Protein AF-H2YDF0-F1 (afdb_monomer_lite)

Foldseek 3Di:
DLVVLVVVLVVVVVVDDPDDDPVCVVSVLSVVVSVVVVLLVLLVVCLPPVNPPPPVSLVSNLVSLVVLLVDADDLPDDLVSLVVSLVVLLVSLVSQLVSLVVVCVVDVDPSNVRSVSSLASNLSSLLVSLQSCVVVVNLVVSLVSLVCNVVRPPRDPVSVVSSLVSLLVSQVVCCVVPHDPSVVVSVVSVVD

Sequence (192 aa):
MVDLASSQAIKEWKRIPRIVSHIHTPLLQAAQQIIELQEAAQVHQSLQPTNIGRSNSLHDMKAIVKTWRNRLPMTSDDLSHWSDIFTWRHHHYQAIVHAYDTASASQQDPNSTHAMLGVHASASAIIHYGKVARKHGQINSALDSLSRIHSIPSVPIVDCFQKIRQQVKCYLQMAAVMGKNECMQGLEVIES

pLDDT: mean 89.19, std 11.46, range [49.69, 97.88]

Organism: Ciona savignyi (NCBI:txid51511)

InterPro domains:
  IPR003151 PIK-related kinase, FAT [PF02259] (2-190)
  IPR050517 DNA Damage Response and Repair Kinase [PTHR11139] (11-176)

Radius of gyration: 19.65 Å; chains: 1; bounding box: 52×41×53 Å

Secondary structure (DSSP, 8-state):
-HHHHHHHHHHHHTTS-SS--GGGHHHHHHHHHHHHHHHHHHHHHHTSTTTTT-HHHHHHHHHHHHHHHH-PPPTTS-HHHHHHHHHHHHHHHHHHHHHHHHHHHHS-STTHHHHHHHHHHHHHHHHHHHHHHHHTT-HHHHHHHHHGGGGSTT--HHHHHHHHHHHHHHHHHHHHHH-GGGHHHHHHHHH-

Structure (mmCIF, N/CA/C/O backbone):
data_AF-H2YDF0-F1
#
_entry.id   AF-H2YDF0-F1
#
loop_
_atom_site.group_PDB
_atom_site.id
_atom_site.type_symbol
_atom_site.label_atom_id
_atom_site.label_alt_id
_atom_site.label_comp_id
_atom_site.label_asym_id
_atom_site.label_entity_id
_atom_site.label_seq_id
_atom_site.pdbx_PDB_ins_code
_atom_site.Cartn_x
_atom_site.Cartn_y
_atom_site.Cartn_z
_atom_site.occupancy
_atom_site.B_iso_or_equiv
_atom_site.auth_seq_id
_atom_site.auth_comp_id
_atom_site.auth_asym_id
_atom_site.auth_atom_id
_atom_site.pdbx_PDB_model_num
ATOM 1 N N . MET A 1 1 ? -6.069 -18.552 -11.164 1.00 80.00 1 MET A N 1
ATOM 2 C CA . MET A 1 1 ? -6.188 -18.355 -9.698 1.00 80.00 1 MET A CA 1
ATOM 3 C C . MET A 1 1 ? -7.087 -17.181 -9.345 1.00 80.00 1 MET A C 1
ATOM 5 O O . MET A 1 1 ? -7.956 -17.366 -8.505 1.00 80.00 1 MET A O 1
ATOM 9 N N . VAL A 1 2 ? -6.946 -16.016 -9.991 1.00 91.06 2 VAL A N 1
ATOM 10 C CA . VAL A 1 2 ? -7.797 -14.860 -9.668 1.00 91.06 2 VAL A CA 1
ATOM 11 C C . VAL A 1 2 ? -9.284 -15.123 -9.924 1.00 91.06 2 VAL A C 1
ATOM 13 O O . VAL A 1 2 ? -10.088 -14.895 -9.031 1.00 91.06 2 VAL A O 1
ATOM 16 N N . ASP A 1 3 ? -9.652 -15.695 -11.072 1.00 90.38 3 ASP A N 1
ATOM 17 C CA . ASP A 1 3 ? -11.068 -15.952 -11.394 1.00 90.38 3 ASP A CA 1
ATOM 18 C C . ASP A 1 3 ? -11.741 -16.910 -10.401 1.00 90.38 3 ASP A C 1
ATOM 20 O O . ASP A 1 3 ? -12.918 -16.757 -10.064 1.00 90.38 3 ASP A O 1
ATOM 24 N N . LEU A 1 4 ? -10.970 -17.871 -9.882 1.00 93.31 4 LEU A N 1
ATOM 25 C CA . LEU A 1 4 ? -11.419 -18.790 -8.841 1.00 93.31 4 LEU A CA 1
ATOM 26 C C . LEU A 1 4 ? -11.662 -18.046 -7.521 1.00 93.31 4 LEU A C 1
ATOM 28 O O . LEU A 1 4 ? -12.722 -18.209 -6.920 1.00 93.31 4 LEU A O 1
ATOM 32 N N . ALA A 1 5 ? -10.713 -17.205 -7.098 1.00 92.56 5 ALA A N 1
ATOM 33 C CA . ALA A 1 5 ? -10.839 -16.400 -5.885 1.00 92.56 5 ALA A CA 1
ATOM 34 C C . ALA A 1 5 ? -12.022 -15.420 -5.975 1.00 92.56 5 ALA A C 1
ATOM 36 O O . ALA A 1 5 ? -12.823 -15.340 -5.045 1.00 92.56 5 ALA A O 1
ATOM 37 N N . SER A 1 6 ? -12.198 -14.756 -7.122 1.00 93.88 6 SER A N 1
ATOM 38 C CA . SER A 1 6 ? -13.333 -13.867 -7.400 1.00 93.88 6 SER A CA 1
ATOM 39 C C . SER A 1 6 ? -14.668 -14.605 -7.316 1.00 93.88 6 SER A C 1
ATOM 41 O O . SER A 1 6 ? -15.592 -14.157 -6.638 1.00 93.88 6 SER A O 1
ATOM 43 N N . SER A 1 7 ? -14.768 -15.772 -7.959 1.00 95.12 7 SER A N 1
ATOM 44 C CA . SER A 1 7 ? -15.987 -16.590 -7.940 1.00 95.12 7 SER A CA 1
ATOM 45 C C . SER A 1 7 ? -16.342 -17.043 -6.524 1.00 95.12 7 SER A C 1
ATOM 47 O O . SER A 1 7 ? -17.510 -17.014 -6.130 1.00 95.12 7 SER A O 1
ATOM 49 N N . GLN A 1 8 ? -15.332 -17.423 -5.740 1.00 95.06 8 GLN A N 1
ATOM 50 C CA . GLN A 1 8 ? -15.509 -17.851 -4.359 1.00 95.06 8 GLN A CA 1
ATOM 51 C C . GLN A 1 8 ? -15.919 -16.682 -3.450 1.00 95.06 8 GLN A C 1
ATOM 53 O O . GLN A 1 8 ? -16.868 -16.828 -2.683 1.00 95.06 8 GLN A O 1
ATOM 58 N N . ALA A 1 9 ? -15.303 -15.504 -3.590 1.00 94.56 9 ALA A N 1
ATOM 59 C CA . ALA A 1 9 ? -15.688 -14.302 -2.847 1.00 94.56 9 ALA A CA 1
ATOM 60 C C . ALA A 1 9 ? -17.152 -13.904 -3.115 1.00 94.56 9 ALA A C 1
ATOM 62 O O . ALA A 1 9 ? -17.909 -13.639 -2.181 1.00 94.56 9 ALA A O 1
ATOM 63 N N . ILE A 1 10 ? -17.591 -13.950 -4.380 1.00 95.50 10 ILE A N 1
ATOM 64 C CA . ILE A 1 10 ? -18.988 -13.682 -4.763 1.00 95.50 10 ILE A CA 1
ATOM 65 C C . ILE A 1 10 ? -19.937 -14.731 -4.169 1.00 95.50 10 ILE A C 1
ATOM 67 O O . ILE A 1 10 ? -21.050 -14.404 -3.748 1.00 95.50 10 ILE A O 1
ATOM 71 N N . LYS A 1 11 ? -19.526 -16.002 -4.140 1.00 96.75 11 LYS A N 1
ATOM 72 C CA . LYS A 1 11 ? -20.327 -17.086 -3.564 1.00 96.75 11 LYS A CA 1
ATOM 73 C C . LYS A 1 11 ? -20.521 -16.902 -2.060 1.00 96.75 11 LYS A C 1
ATOM 75 O O . LYS A 1 11 ? -21.651 -17.034 -1.598 1.00 96.75 11 LYS A O 1
ATOM 80 N N . GLU A 1 12 ? -19.466 -16.566 -1.318 1.00 96.06 12 GLU A N 1
ATOM 81 C CA . GLU A 1 12 ? -19.565 -16.290 0.121 1.00 96.06 12 GLU A CA 1
ATOM 82 C C . GLU A 1 12 ? -20.375 -15.023 0.410 1.00 96.06 12 GLU A C 1
ATOM 84 O O . GLU A 1 12 ? -21.215 -15.028 1.307 1.00 96.06 12 GLU A O 1
ATOM 89 N N . TRP A 1 13 ? -20.239 -13.980 -0.413 1.00 96.25 13 TRP A N 1
ATOM 90 C CA . TRP A 1 13 ? -21.065 -12.774 -0.297 1.00 96.25 13 TRP A CA 1
ATOM 91 C C . TRP A 1 13 ? -22.562 -13.080 -0.402 1.00 96.25 13 TRP A C 1
ATOM 93 O O . TRP A 1 13 ? -23.381 -12.526 0.323 1.00 96.25 13 TRP A O 1
ATOM 103 N N . LYS A 1 14 ? -22.945 -14.000 -1.292 1.00 96.00 14 LYS A N 1
ATOM 104 C CA . LYS A 1 14 ? -24.347 -14.416 -1.451 1.00 96.00 14 LYS A CA 1
ATOM 105 C C . LYS A 1 14 ? -24.868 -15.270 -0.288 1.00 96.00 14 LYS A C 1
ATOM 107 O O . LYS A 1 14 ? -26.080 -15.446 -0.191 1.00 96.00 14 LYS A O 1
ATOM 112 N N . ARG A 1 15 ? -23.988 -15.830 0.550 1.00 96.25 15 ARG A N 1
ATOM 113 C CA . ARG A 1 15 ? -24.355 -16.696 1.686 1.00 96.25 15 ARG A CA 1
ATOM 114 C C . ARG A 1 15 ? -24.673 -15.920 2.962 1.00 96.25 15 ARG A C 1
ATOM 116 O O . ARG A 1 15 ? -25.334 -16.468 3.839 1.00 96.25 15 ARG A O 1
ATOM 123 N N . ILE A 1 16 ? -24.222 -14.674 3.070 1.00 96.19 16 ILE A N 1
ATOM 124 C CA . ILE A 1 16 ? -24.468 -13.810 4.231 1.00 96.19 16 ILE A CA 1
ATOM 125 C C . ILE A 1 16 ? -25.737 -12.948 4.047 1.00 96.19 16 ILE A C 1
ATOM 127 O O . ILE A 1 16 ? -26.221 -12.789 2.922 1.00 96.19 16 ILE A O 1
ATOM 131 N N . PRO A 1 17 ? -26.339 -12.426 5.139 1.00 96.06 17 PRO A N 1
ATOM 132 C CA . PRO A 1 17 ? -27.525 -11.572 5.077 1.00 96.06 17 PRO A CA 1
ATOM 133 C C . PRO A 1 17 ? -27.372 -10.381 4.126 1.00 96.06 17 PRO A C 1
ATOM 135 O O . PRO A 1 17 ? -26.326 -9.751 4.076 1.00 96.06 17 PRO A O 1
ATOM 138 N N . ARG A 1 18 ? -28.463 -9.998 3.446 1.00 93.50 18 ARG A N 1
ATOM 139 C CA . ARG A 1 18 ? -28.470 -8.868 2.492 1.00 93.50 18 ARG A CA 1
ATOM 140 C C . ARG A 1 18 ? -28.135 -7.510 3.122 1.00 93.50 18 ARG A C 1
ATOM 142 O O . ARG A 1 18 ? -27.814 -6.570 2.401 1.00 93.50 18 ARG A O 1
ATOM 149 N N . ILE A 1 19 ? -28.280 -7.388 4.440 1.00 95.50 19 ILE A N 1
ATOM 150 C CA . ILE A 1 19 ? -27.989 -6.159 5.177 1.00 95.50 19 ILE A CA 1
ATOM 151 C C . ILE A 1 19 ? -26.481 -6.091 5.415 1.00 95.50 19 ILE A C 1
ATOM 153 O O . ILE A 1 19 ? -25.925 -6.922 6.134 1.00 95.50 19 ILE A O 1
ATOM 157 N N . VAL A 1 20 ? -25.834 -5.080 4.833 1.00 93.50 20 VAL A N 1
ATOM 158 C CA . VAL A 1 20 ? -24.388 -4.869 4.964 1.00 93.50 20 VAL A CA 1
ATOM 159 C C . VAL A 1 20 ? -24.028 -4.547 6.416 1.00 93.50 20 VAL A C 1
ATOM 161 O O . VAL A 1 20 ? -24.625 -3.676 7.046 1.00 93.50 20 VAL A O 1
ATOM 164 N N . SER A 1 21 ? -23.042 -5.266 6.947 1.00 93.94 21 SER A N 1
ATOM 165 C CA . SER A 1 21 ? -22.528 -5.125 8.315 1.00 93.94 21 SER A CA 1
ATOM 166 C C . SER A 1 21 ? -21.094 -5.663 8.407 1.00 93.94 21 SER A C 1
ATOM 168 O O . SER A 1 21 ? -20.542 -6.109 7.401 1.00 93.94 21 SER A O 1
ATOM 170 N N . HIS A 1 22 ? -20.499 -5.667 9.604 1.00 92.94 22 HIS A N 1
ATOM 171 C CA . HIS A 1 22 ? -19.112 -6.090 9.859 1.00 92.94 22 HIS A CA 1
ATOM 172 C C . HIS A 1 22 ? -18.746 -7.477 9.298 1.00 92.94 22 HIS A C 1
ATOM 174 O O . HIS A 1 22 ? -17.601 -7.701 8.918 1.00 92.94 22 HIS A O 1
ATOM 180 N N . ILE A 1 23 ? -19.712 -8.393 9.172 1.00 94.50 23 ILE A N 1
ATOM 181 C CA . ILE A 1 23 ? -19.490 -9.724 8.581 1.00 94.50 23 ILE A CA 1
ATOM 182 C C . ILE A 1 23 ? -19.064 -9.661 7.103 1.00 94.50 23 ILE A C 1
ATOM 184 O O . ILE A 1 23 ? -18.487 -10.612 6.587 1.00 94.50 23 ILE A O 1
ATOM 188 N N . HIS A 1 24 ? -19.354 -8.551 6.415 1.00 95.50 24 HIS A N 1
ATOM 189 C CA . HIS A 1 24 ? -18.985 -8.331 5.017 1.00 95.50 24 HIS A CA 1
ATOM 190 C C . HIS A 1 24 ? -17.552 -7.804 4.878 1.00 95.50 24 HIS A C 1
ATOM 192 O O . HIS A 1 24 ? -16.957 -7.949 3.811 1.00 95.50 24 HIS A O 1
ATOM 198 N N . THR A 1 25 ? -16.983 -7.207 5.931 1.00 94.31 25 THR A N 1
ATOM 199 C CA . THR A 1 25 ? -15.666 -6.556 5.888 1.00 94.31 25 THR A CA 1
ATOM 200 C C . THR A 1 25 ? -14.559 -7.494 5.393 1.00 94.31 25 THR A C 1
ATOM 202 O O . THR A 1 25 ? -13.875 -7.109 4.445 1.00 94.31 25 THR A O 1
ATOM 205 N N . PRO A 1 26 ? -14.412 -8.738 5.896 1.00 94.25 26 PRO A N 1
ATOM 206 C CA . PRO A 1 26 ? -13.368 -9.641 5.404 1.00 94.25 26 PRO A CA 1
ATOM 207 C C . PRO A 1 26 ? -13.511 -9.973 3.912 1.00 94.25 26 PRO A C 1
ATOM 209 O O . PRO A 1 26 ? -12.514 -10.116 3.209 1.00 94.25 26 PRO A O 1
ATOM 212 N N . LEU A 1 27 ? -14.744 -10.050 3.395 1.00 95.81 27 LEU A N 1
ATOM 213 C CA . LEU A 1 27 ? -14.989 -10.296 1.971 1.00 95.81 27 LEU A CA 1
ATOM 214 C C . LEU A 1 27 ? -14.650 -9.077 1.110 1.00 95.81 27 LEU A C 1
ATOM 216 O O . LEU A 1 27 ? -14.121 -9.241 0.013 1.00 95.81 27 LEU A O 1
ATOM 220 N N . LEU A 1 28 ? -14.916 -7.862 1.600 1.00 94.88 28 LEU A N 1
ATOM 221 C CA . LEU A 1 28 ? -14.511 -6.626 0.922 1.00 94.88 28 LEU A CA 1
ATOM 222 C C . LEU A 1 28 ? -12.985 -6.493 0.877 1.00 94.88 28 LEU A C 1
ATOM 224 O O . LEU A 1 28 ? -12.426 -6.167 -0.169 1.00 94.88 28 LEU A O 1
ATOM 228 N N . GLN A 1 29 ? -12.310 -6.811 1.982 1.00 95.06 29 GLN A N 1
ATOM 229 C CA . GLN A 1 29 ? -10.849 -6.833 2.057 1.00 95.06 29 GLN A CA 1
ATOM 230 C C . GLN A 1 29 ? -10.259 -7.886 1.106 1.00 95.06 29 GLN A C 1
ATOM 232 O O . GLN A 1 29 ? -9.332 -7.585 0.354 1.00 95.06 29 GLN A O 1
ATOM 237 N N . ALA A 1 30 ? -10.841 -9.089 1.058 1.00 94.81 30 ALA A N 1
ATOM 238 C CA . ALA A 1 30 ? -10.441 -10.129 0.111 1.00 94.81 30 ALA A CA 1
ATOM 239 C C . ALA A 1 30 ? -10.660 -9.695 -1.349 1.00 94.81 30 ALA A C 1
ATOM 241 O O . ALA A 1 30 ? -9.793 -9.907 -2.194 1.00 94.81 30 ALA A O 1
ATOM 242 N N . ALA A 1 31 ? -11.782 -9.036 -1.656 1.00 95.50 31 ALA A N 1
ATOM 243 C CA . ALA A 1 31 ? -12.035 -8.492 -2.988 1.00 95.50 31 ALA A CA 1
ATOM 244 C C . ALA A 1 31 ? -10.976 -7.451 -3.388 1.00 95.50 31 ALA A C 1
ATOM 246 O O . ALA A 1 31 ? -10.485 -7.480 -4.516 1.00 95.50 31 ALA A O 1
ATOM 247 N N . GLN A 1 32 ? -10.560 -6.582 -2.461 1.00 95.06 32 GLN A N 1
ATOM 248 C CA . GLN A 1 32 ? -9.459 -5.653 -2.709 1.00 95.06 32 GLN A CA 1
ATOM 249 C C . GLN A 1 32 ? -8.138 -6.387 -2.986 1.00 95.06 32 GLN A C 1
ATOM 251 O O . GLN A 1 32 ? -7.442 -6.030 -3.935 1.00 95.06 32 GLN A O 1
ATOM 256 N N . GLN A 1 33 ? -7.805 -7.427 -2.216 1.00 95.19 33 GLN A N 1
ATOM 257 C CA . GLN A 1 33 ? -6.591 -8.227 -2.431 1.00 95.19 33 GLN A CA 1
ATOM 258 C C . GLN A 1 33 ? -6.583 -8.929 -3.796 1.00 95.19 33 GLN A C 1
ATOM 260 O O . GLN A 1 33 ? -5.552 -8.969 -4.460 1.00 95.19 33 GLN A O 1
ATOM 265 N N . ILE A 1 34 ? -7.730 -9.444 -4.243 1.00 96.31 34 ILE A N 1
ATOM 266 C CA . ILE A 1 34 ? -7.902 -10.074 -5.562 1.00 96.31 34 ILE A CA 1
ATOM 267 C C . ILE A 1 34 ? -7.585 -9.078 -6.687 1.00 96.31 34 ILE A C 1
ATOM 269 O O . ILE A 1 34 ? -6.853 -9.419 -7.619 1.00 96.31 34 ILE A O 1
ATOM 273 N N . ILE A 1 35 ? -8.096 -7.847 -6.590 1.00 96.38 35 ILE A N 1
ATOM 274 C CA . ILE A 1 35 ? -7.811 -6.783 -7.562 1.00 96.38 35 ILE A CA 1
ATOM 275 C C . ILE A 1 35 ? -6.336 -6.375 -7.507 1.00 96.38 35 ILE A C 1
ATOM 277 O O . ILE A 1 35 ? -5.685 -6.294 -8.548 1.00 96.38 35 ILE A O 1
ATOM 281 N N . GLU A 1 36 ? -5.777 -6.187 -6.310 1.00 96.50 36 GLU A N 1
ATOM 282 C CA . GLU A 1 36 ? -4.361 -5.832 -6.160 1.00 96.50 36 GLU A CA 1
ATOM 283 C C . GLU A 1 36 ? -3.425 -6.924 -6.676 1.00 96.50 36 GLU A C 1
ATOM 285 O O . GLU A 1 36 ? -2.361 -6.603 -7.194 1.00 96.50 36 GLU A O 1
ATOM 290 N N . LEU A 1 37 ? -3.824 -8.196 -6.620 1.00 96.69 37 LEU A N 1
ATOM 291 C CA . LEU A 1 37 ? -3.063 -9.297 -7.204 1.00 96.69 37 LEU A CA 1
ATOM 292 C C . LEU A 1 37 ? -3.026 -9.226 -8.740 1.00 96.69 37 LEU A C 1
ATOM 294 O O . LEU A 1 37 ? -1.983 -9.481 -9.342 1.00 96.69 37 LEU A O 1
ATOM 298 N N . GLN A 1 38 ? -4.140 -8.863 -9.386 1.00 96.69 38 GLN A N 1
ATOM 299 C CA . GLN A 1 38 ? -4.174 -8.653 -10.842 1.00 96.69 38 GLN A CA 1
ATOM 300 C C . GLN A 1 38 ? -3.321 -7.456 -11.253 1.00 96.69 38 GLN A C 1
ATOM 302 O O . GLN A 1 38 ? -2.520 -7.550 -12.181 1.00 96.69 38 GLN A O 1
ATOM 307 N N . GLU A 1 39 ? -3.477 -6.341 -10.544 1.00 97.75 39 GLU A N 1
ATOM 308 C CA . GLU A 1 39 ? -2.702 -5.123 -10.771 1.00 97.75 39 GLU A CA 1
ATOM 309 C C . GLU A 1 39 ? -1.199 -5.373 -10.538 1.00 97.75 39 GLU A C 1
ATOM 311 O O . GLU A 1 39 ? -0.366 -4.949 -11.335 1.00 97.75 39 GLU A O 1
ATOM 316 N N . ALA A 1 40 ? -0.835 -6.134 -9.502 1.00 97.38 40 ALA A N 1
ATOM 317 C CA . ALA A 1 40 ? 0.543 -6.543 -9.244 1.00 97.38 40 ALA A CA 1
ATOM 318 C C . ALA A 1 40 ? 1.124 -7.368 -10.399 1.00 97.38 40 ALA A C 1
ATOM 320 O O . ALA A 1 40 ? 2.241 -7.103 -10.844 1.00 97.38 40 ALA A O 1
ATOM 321 N N . ALA A 1 41 ? 0.367 -8.327 -10.939 1.00 96.56 41 ALA A N 1
ATOM 322 C CA . ALA A 1 41 ? 0.813 -9.101 -12.094 1.00 96.56 41 ALA A CA 1
ATOM 323 C C . ALA A 1 41 ? 1.107 -8.201 -13.311 1.00 96.56 41 ALA A C 1
ATOM 325 O O . ALA A 1 41 ? 2.122 -8.393 -13.981 1.00 96.56 41 ALA A O 1
ATOM 326 N N . GLN A 1 42 ? 0.275 -7.181 -13.555 1.00 96.44 42 GLN A N 1
ATOM 327 C CA . GLN A 1 42 ? 0.498 -6.198 -14.622 1.00 96.44 42 GLN A CA 1
ATOM 328 C C . GLN A 1 42 ? 1.749 -5.345 -14.371 1.00 96.44 42 GLN A C 1
ATOM 330 O O . GLN A 1 42 ? 2.554 -5.159 -15.283 1.00 96.44 42 GLN A O 1
ATOM 335 N N . VAL A 1 43 ? 1.973 -4.889 -13.132 1.00 97.00 43 VAL A N 1
ATOM 336 C CA . VAL A 1 43 ? 3.218 -4.197 -12.752 1.00 97.00 43 VAL A CA 1
ATOM 337 C C . VAL A 1 43 ? 4.428 -5.076 -13.069 1.00 97.00 43 VAL A C 1
ATOM 339 O O . VAL A 1 43 ? 5.335 -4.637 -13.769 1.00 97.00 43 VAL A O 1
ATOM 342 N N . HIS A 1 44 ? 4.429 -6.338 -12.637 1.00 96.44 44 HIS A N 1
ATOM 343 C CA . HIS A 1 44 ? 5.545 -7.253 -12.889 1.00 96.44 44 HIS A CA 1
ATOM 344 C C . HIS A 1 44 ? 5.737 -7.582 -14.375 1.00 96.44 44 HIS A C 1
ATOM 346 O O . HIS A 1 44 ? 6.869 -7.801 -14.803 1.00 96.44 44 HIS A O 1
ATOM 352 N N . GLN A 1 45 ? 4.673 -7.579 -15.180 1.00 96.12 45 GLN A N 1
ATOM 353 C CA . GLN A 1 45 ? 4.778 -7.706 -16.633 1.00 96.12 45 GLN A CA 1
ATOM 354 C C . GLN A 1 45 ? 5.484 -6.493 -17.263 1.00 96.12 45 GLN A C 1
ATOM 356 O O . GLN A 1 45 ? 6.294 -6.668 -18.178 1.00 96.12 45 GLN A O 1
ATOM 361 N N . SER A 1 46 ? 5.224 -5.283 -16.757 1.00 94.38 46 SER A N 1
ATOM 362 C CA . SER A 1 46 ? 5.915 -4.053 -17.170 1.00 94.38 46 SER A CA 1
ATOM 363 C C . SER A 1 46 ? 7.385 -4.012 -16.745 1.00 94.38 46 SER A C 1
ATOM 365 O O . SER A 1 46 ? 8.194 -3.394 -17.432 1.00 94.38 46 SER A O 1
ATOM 367 N N . LEU A 1 47 ? 7.740 -4.683 -15.645 1.00 94.25 47 LEU A N 1
ATOM 368 C CA . LEU A 1 47 ? 9.116 -4.768 -15.140 1.00 94.25 47 LEU A CA 1
ATOM 369 C C . LEU A 1 47 ? 9.967 -5.848 -15.828 1.00 94.25 47 LEU A C 1
ATOM 371 O O . LEU A 1 47 ? 11.160 -5.949 -15.547 1.00 94.25 47 LEU A O 1
ATOM 375 N N . GLN A 1 48 ? 9.388 -6.664 -16.716 1.00 94.06 48 GLN A N 1
ATOM 376 C CA . GLN A 1 48 ? 10.155 -7.663 -17.463 1.00 94.06 48 GLN A CA 1
ATOM 377 C C . GLN A 1 48 ? 11.250 -6.995 -18.313 1.00 94.06 48 GLN A C 1
ATOM 379 O O . GLN A 1 48 ? 10.996 -5.928 -18.878 1.00 94.06 48 GLN A O 1
ATOM 384 N N . PRO A 1 49 ? 12.424 -7.630 -18.506 1.00 89.62 49 PRO A N 1
ATOM 385 C CA . PRO A 1 49 ? 13.535 -7.047 -19.269 1.00 89.62 49 PRO A CA 1
ATOM 386 C C . PRO A 1 49 ? 13.159 -6.588 -20.683 1.00 89.62 49 PRO A C 1
ATOM 388 O O . PRO A 1 49 ? 13.729 -5.641 -21.210 1.00 89.62 49 PRO A O 1
ATOM 391 N N . THR A 1 50 ? 12.177 -7.243 -21.306 1.00 90.44 50 THR A N 1
ATOM 392 C CA . THR A 1 50 ? 11.684 -6.890 -22.643 1.00 90.44 50 THR A CA 1
ATOM 393 C C . THR A 1 50 ? 10.754 -5.677 -22.658 1.00 90.44 50 THR A C 1
ATOM 395 O O . THR A 1 50 ? 10.583 -5.078 -23.717 1.00 90.44 50 THR A O 1
ATOM 398 N N . ASN A 1 51 ? 10.140 -5.319 -21.528 1.00 91.25 51 ASN A N 1
ATOM 399 C CA . ASN A 1 51 ? 9.115 -4.276 -21.421 1.00 91.25 51 ASN A CA 1
ATOM 400 C C . ASN A 1 51 ? 9.562 -3.054 -20.613 1.00 91.25 51 ASN A C 1
ATOM 402 O O . ASN A 1 51 ? 8.978 -1.978 -20.771 1.00 91.25 51 ASN A O 1
ATOM 406 N N . ILE A 1 52 ? 10.583 -3.200 -19.772 1.00 90.38 52 ILE A N 1
ATOM 407 C CA . ILE A 1 52 ? 11.086 -2.115 -18.937 1.00 90.38 52 ILE A CA 1
ATOM 408 C C . ILE A 1 52 ? 11.527 -0.924 -19.800 1.00 90.38 52 ILE A C 1
ATOM 410 O O . ILE A 1 52 ? 12.135 -1.080 -20.856 1.00 90.38 52 ILE A O 1
ATOM 414 N N . GLY A 1 53 ? 11.136 0.282 -19.386 1.00 84.25 53 GLY A N 1
ATOM 415 C CA . GLY A 1 53 ? 11.398 1.522 -20.129 1.00 84.25 53 GLY A CA 1
ATOM 416 C C . GLY A 1 53 ? 10.452 1.797 -21.310 1.00 84.25 53 GLY A C 1
ATOM 417 O O . GLY A 1 53 ? 10.419 2.925 -21.801 1.00 84.25 53 GLY A O 1
ATOM 418 N N . ARG A 1 54 ? 9.614 0.841 -21.746 1.00 90.44 54 ARG A N 1
ATOM 419 C CA . ARG A 1 54 ? 8.616 1.105 -22.799 1.00 90.44 54 ARG A CA 1
ATOM 420 C C . ARG A 1 54 ? 7.526 2.054 -22.301 1.00 90.44 54 ARG A C 1
ATOM 422 O O . ARG A 1 54 ? 6.989 1.874 -21.211 1.00 90.44 54 ARG A O 1
ATOM 429 N N . SER A 1 55 ? 7.139 3.011 -23.148 1.00 89.62 55 SER A N 1
ATOM 430 C CA . SER A 1 55 ? 6.168 4.066 -22.810 1.00 89.62 55 SER A CA 1
ATOM 431 C C . SER A 1 55 ? 4.839 3.523 -22.260 1.00 89.62 55 SER A C 1
ATOM 433 O O . SER A 1 55 ? 4.412 3.939 -21.184 1.00 89.62 55 SER A O 1
ATOM 435 N N . ASN A 1 56 ? 4.225 2.545 -22.939 1.00 92.31 56 ASN A N 1
ATOM 436 C CA . ASN A 1 56 ? 2.940 1.973 -22.513 1.00 92.31 56 ASN A CA 1
ATOM 437 C C . ASN A 1 56 ? 3.066 1.247 -21.164 1.00 92.31 56 ASN A C 1
ATOM 439 O O . ASN A 1 56 ? 2.348 1.564 -20.223 1.00 92.31 56 ASN A O 1
ATOM 443 N N . SER A 1 57 ? 4.054 0.356 -21.032 1.00 92.81 57 SER A N 1
ATOM 444 C CA . SER A 1 57 ? 4.323 -0.385 -19.792 1.00 92.81 57 SER A CA 1
ATOM 445 C C . SER A 1 57 ? 4.594 0.542 -18.602 1.00 92.81 57 SER A C 1
ATOM 447 O O . SER A 1 57 ? 4.099 0.309 -17.497 1.00 92.81 57 SER A O 1
ATOM 449 N N . LEU A 1 58 ? 5.339 1.627 -18.834 1.00 91.75 58 LEU A N 1
ATOM 450 C CA . LEU A 1 58 ? 5.604 2.669 -17.846 1.00 91.75 58 LEU A CA 1
ATOM 451 C C . LEU A 1 58 ? 4.334 3.435 -17.456 1.00 91.75 58 LEU A C 1
ATOM 453 O O . LEU A 1 58 ? 4.143 3.735 -16.275 1.00 91.75 58 LEU A O 1
ATOM 457 N N . HIS A 1 59 ? 3.492 3.787 -18.429 1.00 94.19 59 HIS A N 1
ATOM 458 C CA . HIS A 1 59 ? 2.236 4.493 -18.189 1.00 94.19 59 HIS A CA 1
ATOM 459 C C . HIS A 1 59 ? 1.283 3.653 -17.333 1.00 94.19 59 HIS A C 1
ATOM 461 O O . HIS A 1 59 ? 0.820 4.133 -16.296 1.00 94.19 59 HIS A O 1
ATOM 467 N N . ASP A 1 60 ? 1.073 2.394 -17.712 1.00 94.12 60 ASP A N 1
ATOM 468 C CA . ASP A 1 60 ? 0.179 1.469 -17.012 1.00 94.12 60 ASP A CA 1
ATOM 469 C C . ASP A 1 60 ? 0.659 1.219 -15.578 1.00 94.12 60 ASP A C 1
ATOM 471 O O . ASP A 1 60 ? -0.104 1.350 -14.618 1.00 94.12 60 ASP A O 1
ATOM 475 N N . MET A 1 61 ? 1.962 0.977 -15.400 1.00 96.19 61 MET A N 1
ATOM 476 C CA . MET A 1 61 ? 2.562 0.825 -14.074 1.00 96.19 61 MET A CA 1
ATOM 477 C C . MET A 1 61 ? 2.352 2.082 -13.213 1.00 96.19 61 MET A C 1
ATOM 479 O O . MET A 1 61 ? 1.936 1.984 -12.056 1.00 96.19 61 MET A O 1
ATOM 483 N N . LYS A 1 62 ? 2.611 3.279 -13.757 1.00 95.31 62 LYS A N 1
ATOM 484 C CA . LYS A 1 62 ? 2.386 4.548 -13.041 1.00 95.31 62 LYS A CA 1
ATOM 485 C C . LYS A 1 62 ? 0.920 4.733 -12.658 1.00 95.31 62 LYS A C 1
ATOM 487 O O . LYS A 1 62 ? 0.645 5.228 -11.562 1.00 95.31 62 LYS A O 1
ATOM 492 N N . ALA A 1 63 ? -0.007 4.344 -13.531 1.00 96.81 63 ALA A N 1
ATOM 493 C CA . ALA A 1 63 ? -1.436 4.400 -13.258 1.00 96.81 63 ALA A CA 1
ATOM 494 C C . ALA A 1 63 ? -1.811 3.486 -12.083 1.00 96.81 63 ALA A C 1
ATOM 496 O O . ALA A 1 63 ? -2.475 3.944 -11.155 1.00 96.81 63 ALA A O 1
ATOM 497 N N . ILE A 1 64 ? -1.304 2.251 -12.053 1.00 97.88 64 ILE A N 1
ATOM 498 C CA . ILE A 1 64 ? -1.531 1.306 -10.949 1.00 97.88 64 ILE A CA 1
ATOM 499 C C . ILE A 1 64 ? -0.960 1.840 -9.631 1.00 97.88 64 ILE A C 1
ATOM 501 O O . ILE A 1 64 ? -1.677 1.900 -8.631 1.00 97.88 64 ILE A O 1
ATOM 505 N N . VAL A 1 65 ? 0.291 2.317 -9.620 1.00 97.06 65 VAL A N 1
ATOM 506 C CA . VAL A 1 65 ? 0.906 2.897 -8.411 1.00 97.06 65 VAL A CA 1
ATOM 507 C C . VAL A 1 65 ? 0.093 4.094 -7.904 1.00 97.06 65 VAL A C 1
ATOM 509 O O . VAL A 1 65 ? -0.131 4.240 -6.700 1.00 97.06 65 VAL A O 1
ATOM 512 N N . LYS A 1 66 ? -0.404 4.947 -8.807 1.00 96.19 66 LYS A N 1
ATOM 513 C CA . LYS A 1 66 ? -1.299 6.057 -8.451 1.00 96.19 66 LYS A CA 1
ATOM 514 C C . LYS A 1 66 ? -2.616 5.549 -7.855 1.00 96.19 66 LYS A C 1
ATOM 516 O O . LYS A 1 66 ? -3.072 6.098 -6.853 1.00 96.19 66 LYS A O 1
ATOM 521 N N . THR A 1 67 ? -3.209 4.508 -8.431 1.00 97.38 67 THR A N 1
ATOM 522 C CA . THR A 1 67 ? -4.429 3.876 -7.917 1.00 97.38 67 THR A CA 1
ATOM 523 C C . THR A 1 67 ? -4.221 3.327 -6.510 1.00 97.38 67 THR A C 1
ATOM 525 O O . THR A 1 67 ? -5.010 3.646 -5.624 1.00 97.38 67 THR A O 1
ATOM 528 N N . TRP A 1 68 ? -3.132 2.597 -6.253 1.00 96.88 68 TRP A N 1
ATOM 529 C CA . TRP A 1 68 ? -2.810 2.087 -4.916 1.00 96.88 68 TRP A CA 1
ATOM 530 C C . TRP A 1 68 ? -2.692 3.217 -3.895 1.00 96.88 68 TRP A C 1
ATOM 532 O O . TRP A 1 68 ? -3.290 3.156 -2.822 1.00 96.88 68 TRP A O 1
ATOM 542 N N . ARG A 1 69 ? -2.004 4.309 -4.239 1.00 94.56 69 ARG A N 1
ATOM 543 C CA . ARG A 1 69 ? -1.887 5.477 -3.350 1.00 94.56 69 ARG A CA 1
ATOM 544 C C . ARG A 1 69 ? -3.231 6.122 -3.000 1.00 94.56 69 ARG A C 1
ATOM 546 O O . ARG A 1 69 ? -3.357 6.666 -1.907 1.00 94.56 69 ARG A O 1
ATOM 553 N N . ASN A 1 70 ? -4.211 6.060 -3.901 1.00 93.44 70 ASN A N 1
ATOM 554 C CA . ASN A 1 70 ? -5.531 6.664 -3.707 1.00 93.44 70 ASN A CA 1
ATOM 555 C C . ASN A 1 70 ? -6.560 5.699 -3.095 1.00 93.44 70 ASN A C 1
ATOM 557 O O . ASN A 1 70 ? -7.525 6.149 -2.484 1.00 93.44 70 ASN A O 1
ATOM 561 N N . ARG A 1 71 ? -6.358 4.384 -3.231 1.00 94.88 71 ARG A N 1
ATOM 562 C CA . ARG A 1 71 ? -7.221 3.337 -2.673 1.00 94.88 71 ARG A CA 1
ATOM 563 C C . ARG A 1 71 ? -6.624 2.818 -1.368 1.00 94.88 71 ARG A C 1
ATOM 565 O O . ARG A 1 71 ? -5.942 1.795 -1.344 1.00 94.88 71 ARG A O 1
ATOM 572 N N . LEU A 1 72 ? -6.822 3.570 -0.292 1.00 93.62 72 LEU A N 1
ATOM 573 C CA . LEU A 1 72 ? -6.396 3.198 1.060 1.00 93.62 72 LEU A CA 1
ATOM 574 C C . LEU A 1 72 ? -7.563 2.561 1.833 1.00 93.62 72 LEU A C 1
ATOM 576 O O . LEU A 1 72 ? -8.712 2.865 1.502 1.00 93.62 72 LEU A O 1
ATOM 580 N N . PRO A 1 73 ? -7.292 1.734 2.863 1.00 93.94 73 PRO A N 1
ATOM 581 C CA . PRO A 1 73 ? -8.337 1.295 3.782 1.00 93.94 73 PRO A CA 1
ATOM 582 C C . PRO A 1 73 ? -9.056 2.480 4.437 1.00 93.94 73 PRO A C 1
ATOM 584 O O . PRO A 1 73 ? -8.601 3.632 4.393 1.00 93.94 73 PRO A O 1
ATOM 587 N N . MET A 1 74 ? -10.175 2.207 5.098 1.00 91.19 74 MET A N 1
ATOM 588 C CA . MET A 1 74 ? -10.836 3.212 5.914 1.00 91.19 74 MET A CA 1
ATOM 589 C C . MET A 1 74 ? -10.053 3.453 7.199 1.00 91.19 74 MET A C 1
ATOM 591 O O . MET A 1 74 ? -9.438 2.558 7.77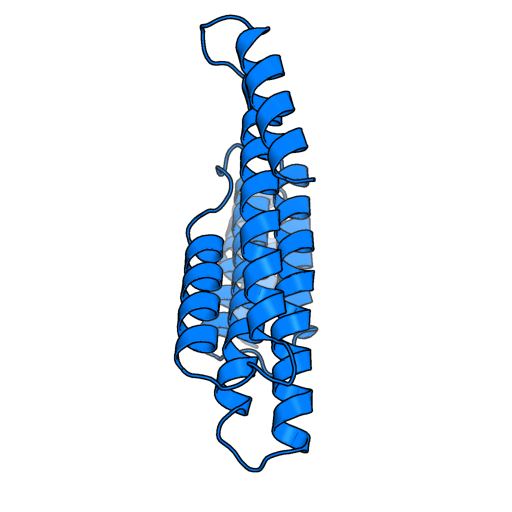3 1.00 91.19 74 MET A O 1
ATOM 595 N N . THR A 1 75 ? -10.109 4.678 7.722 1.00 90.00 75 THR A N 1
ATOM 596 C CA . THR A 1 75 ? -9.434 4.994 8.990 1.00 90.00 75 THR A CA 1
ATOM 597 C C . THR A 1 75 ? -10.003 4.235 10.186 1.00 90.00 75 THR A C 1
ATOM 599 O O . THR A 1 75 ? -9.356 4.227 11.223 1.00 90.00 75 THR A O 1
ATOM 602 N N . SER A 1 76 ? -11.197 3.654 10.062 1.00 89.12 76 SER A N 1
ATOM 603 C CA . SER A 1 76 ? -11.816 2.791 11.070 1.00 89.12 76 SER A CA 1
ATOM 604 C C . SER A 1 76 ? -11.390 1.326 10.970 1.00 89.12 76 SER A C 1
ATOM 606 O O . SER A 1 76 ? -11.704 0.575 11.882 1.00 89.12 76 SER A O 1
ATOM 608 N N . ASP A 1 77 ? -10.737 0.914 9.879 1.00 93.06 77 ASP A N 1
ATOM 609 C CA . ASP A 1 77 ? -10.247 -0.459 9.744 1.00 93.06 77 ASP A CA 1
ATOM 610 C C . ASP A 1 77 ? -9.094 -0.710 10.718 1.00 93.06 77 ASP A C 1
ATOM 612 O O . ASP A 1 77 ? -8.319 0.201 11.030 1.00 93.06 77 ASP A O 1
ATOM 616 N N . ASP A 1 78 ? -8.966 -1.958 11.161 1.00 92.69 78 ASP A N 1
ATOM 617 C CA . ASP A 1 78 ? -7.944 -2.380 12.114 1.00 92.69 78 ASP A CA 1
ATOM 618 C C . ASP A 1 78 ? -6.525 -2.107 11.603 1.00 92.69 78 ASP A C 1
ATOM 620 O O . ASP A 1 78 ? -6.217 -2.269 10.418 1.00 92.69 78 ASP A O 1
ATOM 624 N N . LEU A 1 79 ? -5.614 -1.751 12.515 1.00 93.19 79 LEU A N 1
ATOM 625 C CA . LEU A 1 79 ? -4.213 -1.498 12.159 1.00 93.19 79 LEU A CA 1
ATOM 626 C C . LEU A 1 79 ? -3.509 -2.720 11.560 1.00 93.19 79 LEU A C 1
ATOM 628 O O . LEU A 1 79 ? -2.591 -2.543 10.762 1.00 93.19 79 LEU A O 1
ATOM 632 N N . SER A 1 80 ? -3.944 -3.937 11.899 1.00 94.00 80 SER A N 1
ATOM 633 C CA . SER A 1 80 ? -3.464 -5.168 11.261 1.00 94.00 80 SER A CA 1
ATOM 634 C C . SER A 1 80 ? -3.756 -5.158 9.761 1.00 94.00 80 SER A C 1
ATOM 636 O O . SER A 1 80 ? -2.841 -5.328 8.962 1.00 94.00 80 SER A O 1
ATOM 638 N N . HIS A 1 81 ? -4.991 -4.833 9.370 1.00 95.12 81 HIS A N 1
ATOM 639 C CA . HIS A 1 81 ? -5.371 -4.733 7.965 1.00 95.12 81 HIS A CA 1
ATOM 640 C C . HIS A 1 81 ? -4.595 -3.631 7.237 1.00 95.12 81 HIS A C 1
ATOM 642 O O . HIS A 1 81 ? -4.120 -3.845 6.119 1.00 95.12 81 HIS A O 1
ATOM 648 N N . TRP A 1 82 ? -4.405 -2.469 7.880 1.00 94.75 82 TRP A N 1
ATOM 649 C CA . TRP A 1 82 ? -3.500 -1.444 7.354 1.00 94.75 82 TRP A CA 1
ATOM 650 C C . TRP A 1 82 ? -2.117 -2.061 7.108 1.00 94.75 82 TRP A C 1
ATOM 652 O O . TRP A 1 82 ? -1.648 -2.053 5.970 1.00 94.75 82 TRP A O 1
ATOM 662 N N . SER A 1 83 ? -1.493 -2.637 8.138 1.00 94.12 83 SER A N 1
ATOM 663 C CA . SER A 1 83 ? -0.150 -3.226 8.075 1.00 94.12 83 SER A CA 1
ATOM 664 C C . SER A 1 83 ? 0.004 -4.249 6.945 1.00 94.12 83 SER A C 1
ATOM 666 O O . SER A 1 83 ? 1.002 -4.195 6.219 1.00 94.12 83 SER A O 1
ATOM 668 N N . ASP A 1 84 ? -0.983 -5.121 6.741 1.00 95.38 84 ASP A N 1
ATOM 669 C CA . ASP A 1 84 ? -0.972 -6.127 5.676 1.00 95.38 84 ASP A CA 1
ATOM 670 C C . ASP A 1 84 ? -0.924 -5.475 4.288 1.00 95.38 84 ASP A C 1
ATOM 672 O O . ASP A 1 84 ? -0.066 -5.814 3.468 1.00 95.38 84 ASP A O 1
ATOM 676 N N . ILE A 1 85 ? -1.779 -4.475 4.035 1.00 95.25 85 ILE A N 1
ATOM 677 C CA . ILE A 1 85 ? -1.792 -3.745 2.759 1.00 95.25 85 ILE A CA 1
ATOM 678 C C . ILE A 1 85 ? -0.481 -2.983 2.535 1.00 95.25 85 ILE A C 1
ATOM 680 O O . ILE A 1 85 ? 0.051 -2.987 1.421 1.00 95.25 85 ILE A O 1
ATOM 684 N N . PHE A 1 86 ? 0.075 -2.332 3.563 1.00 92.50 86 PHE A N 1
ATOM 685 C CA . PHE A 1 86 ? 1.351 -1.621 3.406 1.00 92.50 86 PHE A CA 1
ATOM 686 C C . PHE A 1 86 ? 2.502 -2.571 3.128 1.00 92.50 86 PHE A C 1
ATOM 688 O O . PHE A 1 86 ? 3.304 -2.284 2.244 1.00 92.50 86 PHE A O 1
ATOM 695 N N . THR A 1 87 ? 2.575 -3.686 3.851 1.00 93.88 87 THR A N 1
ATOM 696 C CA . THR A 1 87 ? 3.635 -4.684 3.676 1.00 93.88 87 THR A CA 1
ATOM 697 C C . THR A 1 87 ? 3.568 -5.278 2.274 1.00 93.88 87 THR A C 1
ATOM 699 O O . THR A 1 87 ? 4.568 -5.271 1.556 1.00 93.88 87 THR A O 1
ATOM 702 N N . TRP A 1 88 ? 2.370 -5.669 1.829 1.00 96.06 88 TRP A N 1
ATOM 703 C CA . TRP A 1 88 ? 2.136 -6.156 0.471 1.00 96.06 88 TRP A CA 1
ATOM 704 C C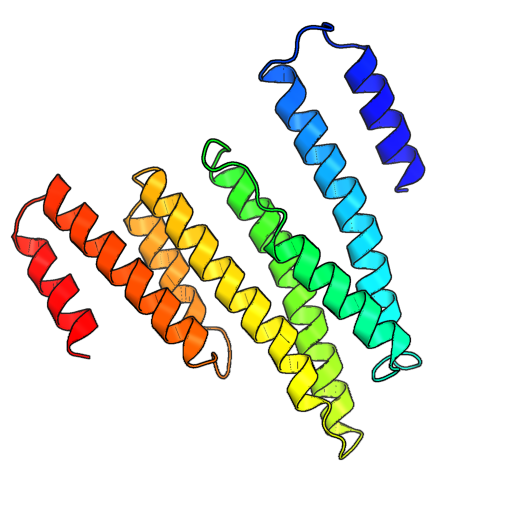 . TRP A 1 88 ? 2.624 -5.164 -0.589 1.00 96.06 88 TRP A C 1
ATOM 706 O O . TRP A 1 88 ? 3.434 -5.506 -1.451 1.00 96.06 88 TRP A O 1
ATOM 716 N N . ARG A 1 89 ? 2.185 -3.905 -0.516 1.00 96.62 89 ARG A N 1
ATOM 717 C CA . ARG A 1 89 ? 2.565 -2.882 -1.501 1.00 96.62 89 ARG A CA 1
ATOM 718 C C . ARG A 1 89 ? 4.041 -2.523 -1.437 1.00 96.62 89 ARG A C 1
ATOM 720 O O . ARG A 1 89 ? 4.641 -2.267 -2.476 1.00 96.62 89 ARG A O 1
ATOM 727 N N . HIS A 1 90 ? 4.635 -2.532 -0.247 1.00 94.19 90 HIS A N 1
ATOM 728 C CA . HIS A 1 90 ? 6.054 -2.256 -0.072 1.00 94.19 90 HIS A CA 1
ATOM 729 C C . HIS A 1 90 ? 6.921 -3.245 -0.855 1.00 94.19 90 HIS A C 1
ATOM 731 O O . HIS A 1 90 ? 7.821 -2.805 -1.568 1.00 94.19 90 HIS A O 1
ATOM 737 N N . HIS A 1 91 ? 6.595 -4.541 -0.824 1.00 95.88 91 HIS A N 1
ATOM 738 C CA . HIS A 1 91 ? 7.300 -5.543 -1.630 1.00 95.88 91 HIS A CA 1
ATOM 739 C C . HIS A 1 91 ? 7.264 -5.221 -3.132 1.00 95.88 91 HIS A C 1
ATOM 741 O O . HIS A 1 91 ? 8.285 -5.302 -3.815 1.00 95.88 91 HIS A O 1
ATOM 747 N N . HIS A 1 92 ? 6.115 -4.779 -3.645 1.00 97.38 92 HIS A N 1
ATOM 748 C CA . HIS A 1 92 ? 5.967 -4.409 -5.054 1.00 97.38 92 HIS A CA 1
ATOM 749 C C . HIS A 1 92 ? 6.711 -3.112 -5.394 1.00 97.38 92 HIS A C 1
ATOM 751 O O . HIS A 1 92 ? 7.334 -3.008 -6.448 1.00 97.38 92 HIS A O 1
ATOM 757 N N . TYR A 1 93 ? 6.705 -2.123 -4.498 1.00 96.12 93 TYR A N 1
ATOM 758 C CA . TYR A 1 93 ? 7.477 -0.897 -4.693 1.00 96.12 93 TYR A CA 1
ATOM 759 C C . TYR A 1 93 ? 8.984 -1.161 -4.697 1.00 96.12 93 TYR A C 1
ATOM 761 O O . TYR A 1 93 ? 9.686 -0.596 -5.533 1.00 96.12 93 TYR A O 1
ATOM 769 N N . GLN A 1 94 ? 9.478 -2.046 -3.828 1.00 95.00 94 GLN A N 1
ATOM 770 C CA . GLN A 1 94 ? 10.877 -2.480 -3.843 1.00 95.00 94 GLN A CA 1
ATOM 771 C C . GLN A 1 94 ? 11.237 -3.196 -5.148 1.00 95.00 94 GLN A C 1
ATOM 773 O O . GLN A 1 94 ? 12.303 -2.937 -5.702 1.00 95.00 94 GLN A O 1
ATOM 778 N N . ALA A 1 95 ? 10.340 -4.034 -5.680 1.00 95.88 95 ALA A N 1
ATOM 779 C CA . ALA A 1 95 ? 10.546 -4.676 -6.977 1.00 95.88 95 ALA A CA 1
ATOM 780 C C . ALA A 1 95 ? 10.686 -3.649 -8.117 1.00 95.88 95 ALA A C 1
ATOM 782 O O . ALA A 1 95 ? 11.562 -3.805 -8.967 1.00 95.88 95 ALA A O 1
ATOM 783 N N . ILE A 1 96 ? 9.883 -2.574 -8.108 1.00 95.25 96 ILE A N 1
ATOM 784 C CA . ILE A 1 96 ? 10.004 -1.467 -9.075 1.00 95.25 96 ILE A CA 1
ATOM 785 C C . ILE A 1 96 ? 11.376 -0.794 -8.958 1.00 95.25 96 ILE A C 1
ATOM 787 O O . ILE A 1 96 ? 12.051 -0.626 -9.971 1.00 95.25 96 ILE A O 1
ATOM 791 N N . VAL A 1 97 ? 11.796 -0.423 -7.741 1.00 93.88 97 VAL A N 1
ATOM 792 C CA . VAL A 1 97 ? 13.101 0.225 -7.503 1.00 93.88 97 VAL A CA 1
ATOM 793 C C . VAL A 1 97 ? 14.233 -0.658 -8.027 1.00 93.88 97 VAL A C 1
ATOM 795 O O . VAL A 1 97 ? 14.995 -0.232 -8.889 1.00 93.88 97 VAL A O 1
ATOM 798 N N . HIS A 1 98 ? 14.271 -1.921 -7.600 1.00 93.19 98 HIS A N 1
ATOM 799 C CA . HIS A 1 98 ? 15.313 -2.870 -7.984 1.00 93.19 98 HIS A CA 1
ATOM 800 C C . HIS A 1 98 ? 15.392 -3.095 -9.502 1.00 93.19 98 HIS A C 1
ATOM 802 O O . HIS A 1 98 ? 16.483 -3.152 -10.071 1.00 93.19 98 HIS A O 1
ATOM 808 N N . ALA A 1 99 ? 14.245 -3.227 -10.175 1.00 93.12 99 ALA A N 1
ATOM 809 C CA . ALA A 1 99 ? 14.201 -3.439 -11.618 1.00 93.12 99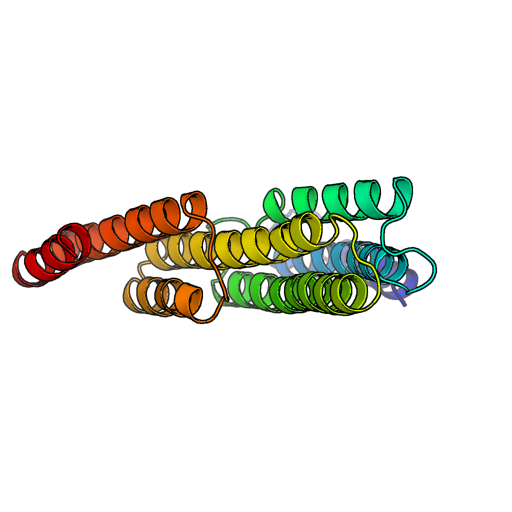 ALA A CA 1
ATOM 810 C C . ALA A 1 99 ? 14.786 -2.246 -12.394 1.00 93.12 99 ALA A C 1
ATOM 812 O O . ALA A 1 99 ? 15.583 -2.444 -13.312 1.00 93.12 99 ALA A O 1
ATOM 813 N N . TYR A 1 100 ? 14.437 -1.013 -12.009 1.00 91.81 100 TYR A N 1
ATOM 814 C CA . TYR A 1 100 ? 14.955 0.189 -12.667 1.00 91.81 100 TYR A CA 1
ATOM 815 C C . TYR A 1 100 ? 16.414 0.487 -12.318 1.00 91.81 100 TYR A C 1
ATOM 817 O O . TYR A 1 100 ? 17.156 0.896 -13.209 1.00 91.81 100 TYR A O 1
ATOM 825 N N . ASP A 1 101 ? 16.849 0.220 -11.086 1.00 90.06 101 ASP A N 1
ATOM 826 C CA . ASP A 1 101 ? 18.261 0.330 -10.705 1.00 90.06 101 ASP A CA 1
ATOM 827 C C . ASP A 1 101 ? 19.114 -0.643 -11.532 1.00 90.06 101 ASP A C 1
ATOM 829 O O . ASP A 1 101 ? 20.096 -0.237 -12.157 1.00 90.06 101 ASP A O 1
ATOM 833 N N . THR A 1 102 ? 18.676 -1.901 -11.651 1.00 89.44 102 THR A N 1
ATOM 834 C CA . THR A 1 102 ? 19.350 -2.920 -12.474 1.00 89.44 102 THR A CA 1
ATOM 835 C C . THR A 1 102 ? 19.400 -2.513 -13.951 1.00 89.44 102 THR A C 1
ATOM 837 O O . THR A 1 102 ? 20.448 -2.608 -14.589 1.00 89.44 102 THR A O 1
ATOM 840 N N . ALA A 1 103 ? 18.288 -2.017 -14.504 1.00 86.50 103 ALA A N 1
ATOM 841 C CA . ALA A 1 103 ? 18.235 -1.562 -15.892 1.00 86.50 103 ALA A CA 1
ATOM 842 C C . ALA A 1 103 ? 19.129 -0.334 -16.140 1.00 86.50 103 ALA A C 1
ATOM 844 O O . ALA A 1 103 ? 19.806 -0.270 -17.167 1.00 86.50 103 ALA A O 1
ATOM 845 N N . SER A 1 104 ? 19.193 0.607 -15.193 1.00 81.44 104 SER A N 1
ATOM 846 C CA . SER A 1 104 ? 20.040 1.806 -15.286 1.00 81.44 104 SER A CA 1
ATOM 847 C C . SER A 1 104 ? 21.542 1.497 -15.261 1.00 81.44 104 SER A C 1
ATOM 849 O O . SER A 1 104 ? 22.321 2.192 -15.904 1.00 81.44 104 SER A O 1
ATOM 851 N N . ALA A 1 105 ? 21.958 0.412 -14.599 1.00 76.75 105 ALA A N 1
ATOM 852 C CA . ALA A 1 105 ? 23.347 -0.046 -14.637 1.00 76.75 105 ALA A CA 1
ATOM 853 C C . ALA A 1 105 ? 23.753 -0.591 -16.021 1.00 76.75 105 ALA A C 1
ATOM 855 O O . ALA A 1 105 ? 24.929 -0.569 -16.378 1.00 76.75 105 ALA A O 1
ATOM 856 N N . SER A 1 106 ? 22.782 -1.070 -16.806 1.00 66.44 106 SER A N 1
ATOM 857 C CA . SER A 1 106 ? 22.999 -1.646 -18.140 1.00 66.44 106 SER A CA 1
ATOM 858 C C . SER A 1 106 ? 22.815 -0.656 -19.300 1.00 66.44 106 SER A C 1
ATOM 860 O O . SER A 1 106 ? 23.326 -0.897 -20.392 1.00 66.44 106 SER A O 1
ATOM 862 N N . GLN A 1 107 ? 22.103 0.456 -19.085 1.00 58.75 107 GLN A N 1
ATOM 863 C CA . GLN A 1 107 ? 21.796 1.467 -20.103 1.00 58.75 107 GLN A CA 1
ATOM 864 C C . GLN A 1 107 ? 21.966 2.876 -19.510 1.00 58.75 107 GLN A C 1
ATOM 866 O O . GLN A 1 107 ? 21.317 3.201 -18.518 1.00 58.75 107 GLN A O 1
ATOM 871 N N . GLN A 1 108 ? 22.804 3.722 -20.130 1.00 53.53 108 GLN A N 1
ATOM 872 C CA . GLN A 1 108 ? 22.998 5.146 -19.787 1.00 53.53 108 GLN A CA 1
ATOM 873 C C . GLN A 1 108 ? 21.765 5.999 -20.167 1.00 53.53 108 GLN A C 1
ATOM 875 O O . GLN A 1 108 ? 21.867 6.943 -20.943 1.00 53.53 108 GLN A O 1
ATOM 880 N N . ASP A 1 109 ? 20.589 5.653 -19.650 1.00 55.00 109 ASP A N 1
ATOM 881 C CA . ASP A 1 109 ? 19.311 6.306 -19.957 1.00 55.00 109 ASP A CA 1
ATOM 882 C C . ASP A 1 109 ? 18.632 6.830 -18.670 1.00 55.00 109 ASP A C 1
ATOM 884 O O . ASP A 1 109 ? 18.975 6.388 -17.567 1.00 55.00 109 ASP A O 1
ATOM 888 N N . PRO A 1 110 ? 17.638 7.745 -18.751 1.00 62.84 110 PRO A N 1
ATOM 889 C CA . PRO A 1 110 ? 17.004 8.424 -17.608 1.00 62.84 110 PRO A CA 1
ATOM 890 C C . PRO A 1 110 ? 16.120 7.521 -16.711 1.00 62.84 110 PRO A C 1
ATOM 892 O O . PRO A 1 110 ? 15.247 8.006 -15.983 1.00 62.84 110 PRO A O 1
ATOM 895 N N . ASN A 1 111 ? 16.376 6.211 -16.699 1.00 62.97 111 ASN A N 1
ATOM 896 C CA . ASN A 1 111 ? 15.688 5.182 -15.916 1.00 62.97 111 ASN A CA 1
ATOM 897 C C . ASN A 1 111 ? 15.777 5.392 -14.393 1.00 62.97 111 ASN A C 1
ATOM 899 O O . ASN A 1 111 ? 14.875 4.959 -13.673 1.00 62.97 111 ASN A O 1
ATOM 903 N N . SER A 1 112 ? 16.776 6.134 -13.897 1.00 67.69 112 SER A N 1
ATOM 904 C CA . SER A 1 112 ? 16.868 6.513 -12.474 1.00 67.69 112 SER A CA 1
ATOM 905 C C . SER A 1 112 ? 15.636 7.308 -11.998 1.00 67.69 112 SER A C 1
ATOM 907 O O . SER A 1 112 ? 15.150 7.122 -10.882 1.00 67.69 112 SER A O 1
ATOM 909 N N . THR A 1 113 ? 15.014 8.098 -12.883 1.00 80.38 113 THR A N 1
ATOM 910 C CA . THR A 1 113 ? 13.783 8.846 -12.563 1.00 80.38 113 THR A CA 1
ATOM 911 C C . THR A 1 113 ? 12.590 7.915 -12.312 1.00 80.38 113 THR A C 1
ATOM 913 O O . THR A 1 113 ? 11.637 8.278 -11.622 1.00 80.38 113 THR A O 1
ATOM 916 N N . HIS A 1 114 ? 12.596 6.708 -12.880 1.00 87.81 114 HIS A N 1
ATOM 917 C CA . HIS A 1 114 ? 11.503 5.748 -12.733 1.00 87.81 114 HIS A CA 1
ATOM 918 C C . HIS A 1 114 ? 11.637 4.898 -11.468 1.00 87.81 114 HIS A C 1
ATOM 920 O O . HIS A 1 114 ? 10.614 4.628 -10.838 1.00 87.81 114 HIS A O 1
ATOM 926 N N . ALA A 1 115 ? 12.861 4.601 -11.017 1.00 89.12 115 ALA A N 1
ATOM 927 C CA . ALA A 1 115 ? 13.102 4.021 -9.692 1.00 89.12 115 ALA A CA 1
ATOM 928 C C . ALA A 1 115 ? 12.525 4.915 -8.576 1.00 89.12 115 ALA A C 1
ATOM 930 O O . ALA A 1 115 ? 11.852 4.432 -7.660 1.00 89.12 115 ALA A O 1
ATOM 931 N N . MET A 1 116 ? 12.660 6.241 -8.719 1.00 91.12 116 MET A N 1
ATOM 932 C CA . MET A 1 116 ? 12.122 7.217 -7.760 1.00 91.12 116 MET A CA 1
ATOM 933 C C . MET A 1 116 ? 10.603 7.123 -7.545 1.00 91.12 116 MET A C 1
ATOM 935 O O . MET A 1 116 ? 10.111 7.526 -6.490 1.00 91.12 116 MET A O 1
ATOM 939 N N . LEU A 1 117 ? 9.841 6.557 -8.491 1.00 92.56 117 LEU A N 1
ATOM 940 C CA . LEU A 1 117 ? 8.412 6.292 -8.298 1.00 92.56 117 LEU A CA 1
ATOM 941 C C . LEU A 1 117 ? 8.175 5.309 -7.142 1.00 92.56 117 LEU A C 1
ATOM 943 O O . LEU A 1 117 ? 7.314 5.561 -6.298 1.00 92.56 117 LEU A O 1
ATOM 947 N N . GLY A 1 118 ? 8.928 4.205 -7.102 1.00 92.88 118 GLY A N 1
ATOM 948 C CA . GLY A 1 118 ? 8.824 3.185 -6.055 1.00 92.88 118 GLY A CA 1
ATOM 949 C C . GLY A 1 118 ? 9.338 3.688 -4.704 1.00 92.88 118 GLY A C 1
ATOM 950 O O . GLY A 1 118 ? 8.718 3.424 -3.670 1.00 92.88 118 GLY A O 1
ATOM 951 N N . VAL A 1 119 ? 10.400 4.501 -4.718 1.00 93.88 119 VAL A N 1
ATOM 952 C CA . VAL A 1 119 ? 10.924 5.207 -3.534 1.00 93.88 119 VAL A CA 1
ATOM 953 C C . VAL A 1 119 ? 9.845 6.112 -2.931 1.00 93.88 119 VAL A C 1
ATOM 955 O O . VAL A 1 119 ? 9.480 5.955 -1.764 1.00 93.88 119 VAL A O 1
ATOM 958 N N . HIS A 1 120 ? 9.262 7.004 -3.739 1.00 94.19 120 HIS A N 1
ATOM 959 C CA . HIS A 1 120 ? 8.213 7.927 -3.297 1.00 94.19 120 HIS A CA 1
ATOM 960 C C . HIS A 1 120 ? 6.954 7.190 -2.820 1.00 94.19 120 HIS A C 1
ATOM 962 O O . HIS A 1 120 ? 6.346 7.561 -1.812 1.00 94.19 120 HIS A O 1
ATOM 968 N N . ALA A 1 121 ? 6.551 6.124 -3.518 1.00 94.69 121 ALA A N 1
ATOM 969 C CA . ALA A 1 121 ? 5.400 5.317 -3.130 1.00 94.69 121 ALA A CA 1
ATOM 970 C C . ALA A 1 121 ? 5.622 4.609 -1.781 1.00 94.69 121 ALA A C 1
ATOM 972 O O . ALA A 1 121 ? 4.715 4.606 -0.946 1.00 94.69 121 ALA A O 1
ATOM 973 N N . SER A 1 122 ? 6.832 4.096 -1.530 1.00 95.06 122 SER A N 1
ATOM 974 C CA . SER A 1 122 ? 7.222 3.486 -0.251 1.00 95.06 122 SER A CA 1
ATOM 975 C C . SER A 1 122 ? 7.226 4.499 0.893 1.00 95.06 122 SER A C 1
ATOM 977 O O . SER A 1 122 ? 6.614 4.257 1.935 1.00 95.06 122 SER A O 1
ATOM 979 N N . ALA A 1 123 ? 7.842 5.664 0.687 1.00 95.00 123 ALA A N 1
ATOM 980 C CA . ALA A 1 123 ? 7.866 6.737 1.676 1.00 95.00 123 ALA A CA 1
ATOM 981 C C . ALA A 1 123 ? 6.445 7.234 1.998 1.00 95.00 123 ALA A C 1
ATOM 983 O O . ALA A 1 123 ? 6.047 7.305 3.163 1.00 95.00 123 ALA A O 1
ATOM 984 N N . SER A 1 124 ? 5.632 7.476 0.964 1.00 93.69 124 SER A N 1
ATOM 985 C CA . SER A 1 124 ? 4.215 7.824 1.109 1.00 93.69 124 SER A CA 1
ATOM 986 C C . SER A 1 124 ? 3.451 6.778 1.926 1.00 93.69 124 SER A C 1
ATOM 988 O O . SER A 1 124 ? 2.651 7.149 2.784 1.00 93.69 124 SER A O 1
ATOM 990 N N . ALA A 1 125 ? 3.691 5.487 1.685 1.00 93.81 125 ALA A N 1
ATOM 991 C CA . ALA A 1 125 ? 3.072 4.390 2.422 1.00 93.81 125 ALA A CA 1
ATOM 992 C C . ALA A 1 125 ? 3.391 4.451 3.928 1.00 93.81 125 ALA A C 1
ATOM 994 O O . ALA A 1 125 ? 2.475 4.473 4.753 1.00 93.81 125 ALA A O 1
ATOM 995 N N . ILE A 1 126 ? 4.674 4.580 4.279 1.00 94.44 126 ILE A N 1
ATOM 996 C CA . ILE A 1 126 ? 5.142 4.705 5.668 1.00 94.44 126 ILE A CA 1
ATOM 997 C C . ILE A 1 126 ? 4.473 5.889 6.380 1.00 94.44 126 ILE A C 1
ATOM 999 O O . ILE A 1 126 ? 3.980 5.759 7.504 1.00 94.44 126 ILE A O 1
ATOM 1003 N N . ILE A 1 127 ? 4.412 7.042 5.710 1.00 95.19 127 ILE A N 1
ATOM 1004 C CA . ILE A 1 127 ? 3.829 8.272 6.259 1.00 95.19 127 ILE A CA 1
ATOM 1005 C C . ILE A 1 127 ? 2.320 8.115 6.495 1.00 95.19 127 ILE A C 1
ATOM 1007 O O . ILE A 1 127 ? 1.795 8.587 7.509 1.00 95.19 127 ILE A O 1
ATOM 1011 N N . HIS A 1 128 ? 1.605 7.450 5.581 1.00 94.88 128 HIS A N 1
ATOM 1012 C CA . HIS A 1 128 ? 0.172 7.193 5.736 1.00 94.88 128 HIS A CA 1
ATOM 1013 C C . HIS A 1 128 ? -0.115 6.223 6.878 1.00 94.88 128 HIS A C 1
ATOM 1015 O O . HIS A 1 128 ? -1.027 6.490 7.662 1.00 94.88 128 HIS A O 1
ATOM 1021 N N . TYR A 1 129 ? 0.681 5.162 7.021 1.00 95.25 129 TYR A N 1
ATOM 1022 C CA . TYR A 1 129 ? 0.552 4.254 8.156 1.00 95.25 129 TYR A CA 1
ATOM 1023 C C . TYR A 1 129 ? 0.771 4.992 9.483 1.00 95.25 129 TYR A C 1
ATOM 1025 O O . TYR A 1 129 ? -0.091 4.938 10.357 1.00 95.25 129 TYR A O 1
ATOM 1033 N N . GLY A 1 130 ? 1.844 5.788 9.603 1.00 95.69 130 GLY A N 1
ATOM 1034 C CA . GLY A 1 130 ? 2.095 6.600 10.801 1.00 95.69 130 GLY A CA 1
ATOM 1035 C C . GLY A 1 130 ? 0.936 7.552 11.126 1.00 95.69 130 GLY A C 1
ATOM 1036 O O . GLY A 1 130 ? 0.503 7.666 12.273 1.00 95.69 130 GLY A O 1
ATOM 1037 N N . LYS A 1 131 ? 0.342 8.183 10.105 1.00 95.62 131 LYS A N 1
ATOM 1038 C CA . LYS A 1 131 ? -0.849 9.030 10.275 1.00 95.62 131 LYS A CA 1
ATOM 1039 C C . LYS A 1 131 ? -2.041 8.258 10.854 1.00 95.62 131 LYS A C 1
ATOM 1041 O O . LYS A 1 131 ? -2.766 8.832 11.669 1.00 95.62 131 LYS A O 1
ATOM 1046 N N . VAL A 1 132 ? -2.291 7.025 10.411 1.00 96.56 132 VAL A N 1
ATOM 1047 C CA . VAL A 1 132 ? -3.439 6.225 10.874 1.00 96.56 132 VAL A CA 1
ATOM 1048 C C . VAL A 1 132 ? -3.182 5.604 12.242 1.00 96.56 132 VAL A C 1
ATOM 1050 O O . VAL A 1 132 ? -4.042 5.744 13.106 1.00 96.56 132 VAL A O 1
ATOM 1053 N N . ALA A 1 133 ? -1.990 5.061 12.495 1.00 95.75 133 ALA A N 1
ATOM 1054 C CA . ALA A 1 133 ? -1.584 4.589 13.821 1.00 95.75 133 ALA A CA 1
ATOM 1055 C C . ALA A 1 133 ? -1.765 5.684 14.889 1.00 95.75 133 ALA A C 1
ATOM 1057 O O . ALA A 1 133 ? -2.382 5.458 15.929 1.00 95.75 133 ALA A O 1
ATOM 1058 N N . ARG A 1 134 ? -1.367 6.926 14.575 1.00 95.69 134 ARG A N 1
ATOM 1059 C CA . ARG A 1 134 ? -1.605 8.085 15.445 1.00 95.69 134 ARG A CA 1
ATOM 1060 C C . ARG A 1 134 ? -3.099 8.354 15.679 1.00 95.69 134 ARG A C 1
ATOM 1062 O O . ARG A 1 134 ? -3.501 8.644 16.806 1.00 95.69 134 ARG A O 1
ATOM 1069 N N . LYS A 1 135 ? -3.930 8.270 14.632 1.00 94.56 135 LYS A N 1
ATOM 1070 C CA . LYS A 1 135 ? -5.394 8.448 14.742 1.00 94.56 135 LYS A CA 1
ATOM 1071 C C . LYS A 1 135 ? -6.063 7.364 15.591 1.00 94.56 135 LYS A C 1
ATOM 1073 O O . LYS A 1 135 ? -7.086 7.647 16.198 1.00 94.56 135 LYS A O 1
ATOM 1078 N N . HIS A 1 136 ? -5.477 6.173 15.650 1.00 93.88 136 HIS A N 1
ATOM 1079 C CA . HIS A 1 136 ? -5.890 5.073 16.526 1.00 93.88 136 HIS A CA 1
ATOM 1080 C C . HIS A 1 136 ? -5.377 5.226 17.969 1.00 93.88 136 HIS A C 1
ATOM 1082 O O . HIS A 1 136 ? -5.584 4.345 18.793 1.00 93.88 136 HIS A O 1
ATOM 1088 N N . GLY A 1 137 ? -4.681 6.323 18.289 1.00 91.94 137 GLY A N 1
ATOM 1089 C CA . GLY A 1 137 ? -4.088 6.553 19.610 1.00 91.94 137 GLY A CA 1
ATOM 1090 C C . GLY A 1 137 ? -2.773 5.806 19.852 1.00 91.94 137 GLY A C 1
ATOM 1091 O O . GLY A 1 137 ? -2.165 5.981 20.902 1.00 91.94 137 GLY A O 1
ATOM 1092 N N . GLN A 1 138 ? -2.285 5.034 18.878 1.00 92.88 138 GLN A N 1
ATOM 1093 C CA . GLN A 1 138 ? -1.053 4.247 18.974 1.00 92.88 138 GLN A CA 1
ATOM 1094 C C . GLN A 1 138 ? 0.162 5.080 18.545 1.00 92.88 138 GLN A C 1
ATOM 1096 O O . GLN A 1 138 ? 0.744 4.874 17.478 1.00 92.88 138 GLN A O 1
ATOM 1101 N N . ILE A 1 139 ? 0.523 6.076 19.359 1.00 92.94 139 ILE A N 1
ATOM 1102 C CA . ILE A 1 139 ? 1.517 7.086 18.961 1.00 92.94 139 ILE A CA 1
ATOM 1103 C C . ILE A 1 139 ? 2.935 6.506 18.863 1.00 92.94 139 ILE A C 1
ATOM 1105 O O . ILE A 1 139 ? 3.635 6.807 17.900 1.00 92.94 139 ILE A O 1
ATOM 1109 N N . ASN A 1 140 ? 3.329 5.618 19.780 1.00 91.50 140 ASN A N 1
ATOM 1110 C CA . ASN A 1 140 ? 4.642 4.960 19.721 1.00 91.50 140 ASN A CA 1
ATOM 1111 C C . ASN A 1 140 ? 4.794 4.151 18.424 1.00 91.50 140 ASN A C 1
ATOM 1113 O O . ASN A 1 140 ? 5.738 4.362 17.672 1.00 91.50 140 ASN A O 1
ATOM 1117 N N . SER A 1 141 ? 3.782 3.349 18.068 1.00 93.31 141 SER A N 1
ATOM 1118 C CA . SER A 1 141 ? 3.757 2.614 16.793 1.00 93.31 141 SER A CA 1
ATOM 1119 C C . SER A 1 141 ? 3.801 3.544 15.570 1.00 93.31 141 SER A C 1
ATOM 1121 O O . SER A 1 141 ? 4.415 3.217 14.550 1.00 93.31 141 SER A O 1
ATOM 1123 N N . ALA A 1 142 ? 3.182 4.727 15.656 1.00 94.81 142 ALA A N 1
ATOM 1124 C CA . ALA A 1 142 ? 3.268 5.733 14.604 1.00 94.81 142 ALA A CA 1
ATOM 1125 C C . ALA A 1 142 ? 4.699 6.267 14.429 1.00 94.81 142 ALA A C 1
ATOM 1127 O O . ALA A 1 142 ? 5.180 6.333 13.296 1.00 94.81 142 ALA A O 1
ATOM 1128 N N . LEU A 1 143 ? 5.376 6.623 15.525 1.00 94.75 143 LEU A N 1
ATOM 1129 C CA . LEU A 1 143 ? 6.758 7.112 15.519 1.00 94.75 143 LEU A CA 1
ATOM 1130 C C . LEU A 1 143 ? 7.738 6.037 15.034 1.00 94.75 143 LEU A C 1
ATOM 1132 O O . LEU A 1 143 ? 8.544 6.318 14.144 1.00 94.75 143 LEU A O 1
ATOM 1136 N N . ASP A 1 144 ? 7.597 4.804 15.522 1.00 94.38 144 ASP A N 1
ATOM 1137 C CA . ASP A 1 144 ? 8.388 3.65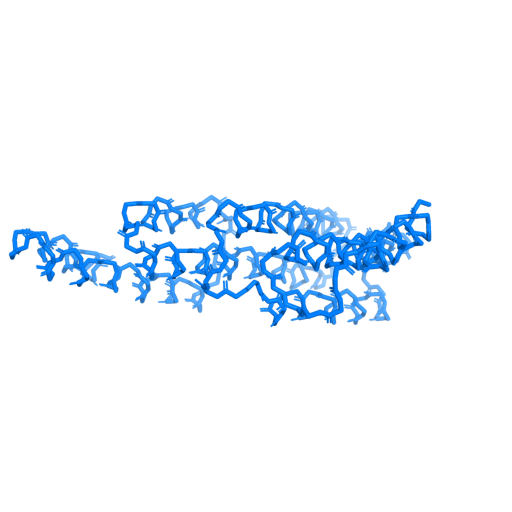0 15.080 1.00 94.38 144 ASP A CA 1
ATOM 1138 C C . ASP A 1 144 ? 8.214 3.399 13.585 1.00 94.38 144 ASP A C 1
ATOM 1140 O O . ASP A 1 144 ? 9.169 3.138 12.857 1.00 94.38 144 ASP A O 1
ATOM 1144 N N . SER A 1 145 ? 6.989 3.527 13.072 1.00 93.31 145 SER A N 1
ATOM 1145 C CA . SER A 1 145 ? 6.785 3.402 11.637 1.00 93.31 145 SER A CA 1
ATOM 1146 C C . SER A 1 145 ? 7.451 4.539 10.866 1.00 93.31 145 SER A C 1
ATOM 1148 O O . SER A 1 145 ? 8.058 4.275 9.834 1.00 93.31 145 SER A O 1
ATOM 1150 N N . LEU A 1 146 ? 7.340 5.788 11.328 1.00 94.94 146 LEU A N 1
ATOM 1151 C CA . LEU A 1 146 ? 7.927 6.952 10.654 1.00 94.94 146 LEU A CA 1
ATOM 1152 C C . LEU A 1 146 ? 9.461 6.905 10.628 1.00 94.94 146 LEU A C 1
ATOM 1154 O O . LEU A 1 146 ? 10.053 7.415 9.678 1.00 94.94 146 LEU A O 1
ATOM 1158 N N . SER A 1 147 ? 10.103 6.285 11.622 1.00 93.69 147 SER A N 1
ATOM 1159 C CA . SER A 1 147 ? 11.561 6.108 11.649 1.00 93.69 147 SER A CA 1
ATOM 1160 C C . SER A 1 147 ? 12.052 5.159 10.550 1.00 93.69 147 SER A C 1
ATOM 1162 O O . SER A 1 147 ? 13.122 5.386 9.983 1.00 93.69 147 SER A O 1
ATOM 1164 N N . ARG A 1 148 ?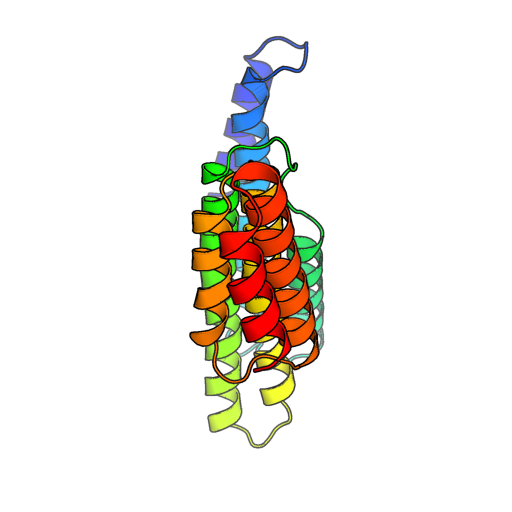 11.229 4.175 10.143 1.00 92.12 148 ARG A N 1
ATOM 1165 C CA . ARG A 1 148 ? 11.539 3.262 9.025 1.00 92.12 148 ARG A CA 1
ATOM 1166 C C . ARG A 1 148 ? 11.766 3.980 7.700 1.00 92.12 148 ARG A C 1
ATOM 1168 O O . ARG A 1 148 ? 12.373 3.398 6.815 1.00 92.12 148 ARG A O 1
ATOM 1175 N N . ILE A 1 149 ? 11.339 5.235 7.538 1.00 92.19 149 ILE A N 1
ATOM 1176 C CA . ILE A 1 149 ? 11.632 5.994 6.314 1.00 92.19 149 ILE A CA 1
ATOM 1177 C C . ILE A 1 149 ? 13.145 6.132 6.070 1.00 92.19 149 ILE A C 1
ATOM 1179 O O . ILE A 1 149 ? 13.561 6.250 4.924 1.00 92.19 149 ILE A O 1
ATOM 1183 N N . HIS A 1 150 ? 13.968 6.073 7.125 1.00 88.94 150 HIS A N 1
ATOM 1184 C CA . HIS A 1 150 ? 15.427 6.145 7.023 1.00 88.94 150 HIS A CA 1
ATOM 1185 C C . HIS A 1 150 ? 16.056 4.886 6.404 1.00 88.94 150 HIS A C 1
ATOM 1187 O O . HIS A 1 150 ? 17.222 4.928 6.026 1.00 88.94 150 HIS A O 1
ATOM 1193 N N . SER A 1 151 ? 15.315 3.776 6.277 1.00 89.00 151 SER A N 1
ATOM 1194 C CA . SER A 1 151 ? 15.798 2.592 5.554 1.00 89.00 151 SER A CA 1
ATOM 1195 C C . SER A 1 151 ? 15.684 2.730 4.034 1.00 89.00 151 SER A C 1
ATOM 1197 O O . SER A 1 151 ? 16.224 1.903 3.302 1.00 89.00 151 SER A O 1
ATOM 1199 N N . ILE A 1 152 ? 14.983 3.759 3.545 1.00 87.44 152 ILE A N 1
ATOM 1200 C CA . ILE A 1 152 ? 14.840 4.030 2.118 1.00 87.44 152 ILE A CA 1
ATOM 1201 C C . ILE A 1 152 ? 16.039 4.877 1.658 1.00 87.44 152 ILE A C 1
ATOM 1203 O O . ILE A 1 152 ? 16.236 5.981 2.174 1.00 87.44 152 ILE A O 1
ATOM 1207 N N . PRO A 1 153 ? 16.828 4.416 0.673 1.00 75.25 153 PRO A N 1
ATOM 1208 C CA . PRO A 1 153 ? 17.930 5.201 0.137 1.00 75.25 153 PRO A CA 1
ATOM 1209 C C . PRO A 1 153 ? 17.393 6.421 -0.627 1.00 75.25 153 PRO A C 1
ATOM 1211 O O . PRO A 1 153 ? 16.534 6.292 -1.494 1.00 75.25 153 PRO A O 1
ATOM 1214 N N . SER A 1 154 ? 17.918 7.608 -0.307 1.00 84.62 154 SER A N 1
ATOM 1215 C CA . SER A 1 154 ? 17.604 8.885 -0.972 1.00 84.62 154 SER A CA 1
ATOM 1216 C C . SER A 1 154 ? 16.106 9.244 -1.010 1.00 84.62 154 SER A C 1
ATOM 1218 O O . SER A 1 154 ? 15.465 9.310 -2.062 1.00 84.62 154 SER A O 1
ATOM 1220 N N . VAL A 1 155 ? 15.525 9.501 0.164 1.00 88.94 155 VAL A N 1
ATOM 1221 C CA . VAL A 1 155 ? 14.124 9.932 0.290 1.00 88.94 155 VAL A CA 1
ATOM 1222 C C . VAL A 1 155 ? 13.932 11.344 -0.295 1.00 88.94 155 VAL A C 1
ATOM 1224 O O . VAL A 1 155 ? 14.655 12.265 0.095 1.00 88.94 155 VAL A O 1
ATOM 1227 N N . PRO A 1 156 ? 12.940 11.569 -1.179 1.00 88.69 156 PRO A N 1
ATOM 1228 C CA . PRO A 1 156 ? 12.622 12.899 -1.691 1.00 88.69 156 PRO A CA 1
ATOM 1229 C C . PRO A 1 156 ? 12.314 13.907 -0.579 1.00 88.69 156 PRO A C 1
ATOM 1231 O O . PRO A 1 156 ? 11.571 13.609 0.357 1.00 88.69 156 PRO A O 1
ATOM 1234 N N . ILE A 1 157 ? 12.773 15.153 -0.741 1.00 90.81 157 ILE A N 1
ATOM 1235 C CA . ILE A 1 157 ? 12.548 16.234 0.238 1.00 90.81 157 ILE A CA 1
ATOM 1236 C C . ILE A 1 157 ? 11.062 16.438 0.578 1.00 90.81 157 ILE A C 1
ATOM 1238 O O . ILE A 1 157 ? 10.710 16.713 1.726 1.00 90.81 157 ILE A O 1
ATOM 1242 N N . VAL A 1 158 ? 10.174 16.243 -0.405 1.00 91.69 158 VAL A N 1
ATOM 1243 C CA . VAL A 1 158 ? 8.722 16.337 -0.211 1.00 91.69 158 VAL A CA 1
ATOM 1244 C C . VAL A 1 158 ? 8.217 15.302 0.797 1.00 91.69 158 VAL A C 1
ATOM 1246 O O . VAL A 1 158 ? 7.367 15.628 1.625 1.00 91.69 158 VAL A O 1
ATOM 1249 N N . ASP A 1 159 ? 8.759 14.085 0.785 1.00 93.31 159 ASP A N 1
ATOM 1250 C CA . ASP A 1 159 ? 8.376 13.028 1.721 1.00 93.31 159 ASP A CA 1
ATOM 1251 C C . ASP A 1 159 ? 8.990 13.260 3.099 1.00 93.31 159 ASP A C 1
ATOM 1253 O O . ASP A 1 159 ? 8.303 13.077 4.104 1.00 93.31 159 ASP A O 1
ATOM 1257 N N . CYS A 1 160 ? 10.232 13.753 3.165 1.00 93.50 160 CYS A N 1
ATOM 1258 C CA . CYS A 1 160 ? 10.855 14.175 4.422 1.00 93.50 160 CYS A CA 1
ATOM 1259 C C . CYS A 1 160 ? 9.999 15.228 5.136 1.00 93.50 160 CYS A C 1
ATOM 1261 O O . CYS A 1 160 ? 9.681 15.074 6.316 1.00 93.50 160 CYS A O 1
ATOM 1263 N N . PHE A 1 161 ? 9.524 16.243 4.408 1.00 95.12 161 PHE A N 1
ATOM 1264 C CA . PHE A 1 161 ? 8.617 17.250 4.959 1.00 95.12 161 PHE A CA 1
ATOM 1265 C C . PHE A 1 161 ? 7.313 16.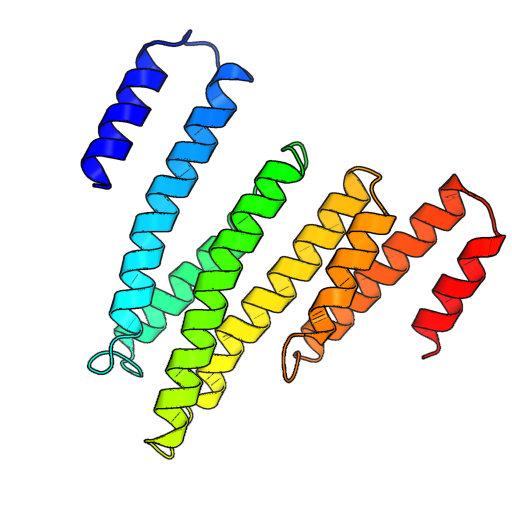630 5.483 1.00 95.12 161 PHE A C 1
ATOM 1267 O O . PHE A 1 161 ? 6.850 16.946 6.582 1.00 95.12 161 PHE A O 1
ATOM 1274 N N . GLN A 1 162 ? 6.706 15.714 4.722 1.00 95.69 162 GLN A N 1
ATOM 1275 C CA . GLN A 1 162 ? 5.481 15.039 5.154 1.00 95.69 162 GLN A CA 1
ATOM 1276 C C . GLN A 1 162 ? 5.700 14.151 6.387 1.00 95.69 162 GLN A C 1
ATOM 1278 O O . GLN A 1 162 ? 4.820 14.105 7.253 1.00 95.69 162 GLN A O 1
ATOM 1283 N N . LYS A 1 163 ? 6.860 13.495 6.490 1.00 95.31 163 LYS A N 1
ATOM 1284 C CA . LYS A 1 163 ? 7.287 12.711 7.654 1.00 95.31 163 LYS A CA 1
ATOM 1285 C C . LYS A 1 163 ? 7.448 13.599 8.885 1.00 95.31 163 LYS A C 1
ATOM 1287 O O . LYS A 1 163 ? 6.784 13.324 9.882 1.00 95.31 163 LYS A O 1
ATOM 1292 N N . ILE A 1 164 ? 8.206 14.696 8.796 1.00 94.44 164 ILE A N 1
ATOM 1293 C CA . ILE A 1 164 ? 8.364 15.674 9.892 1.00 94.44 164 ILE A CA 1
ATOM 1294 C C . ILE A 1 164 ? 6.991 16.175 10.344 1.00 94.44 164 ILE A C 1
ATOM 1296 O O . ILE A 1 164 ? 6.658 16.133 11.527 1.00 94.44 164 ILE A O 1
ATOM 1300 N N . ARG A 1 165 ? 6.116 16.535 9.397 1.00 95.69 165 ARG A N 1
ATOM 1301 C CA . ARG A 1 165 ? 4.750 16.972 9.708 1.00 95.69 165 ARG A CA 1
ATOM 1302 C C . ARG A 1 165 ? 3.946 15.922 10.482 1.00 95.69 165 ARG A C 1
ATOM 1304 O O . ARG A 1 165 ? 3.102 16.296 11.295 1.00 95.69 165 ARG A O 1
ATOM 1311 N N . GLN A 1 166 ? 4.141 14.626 10.225 1.00 95.94 166 GLN A N 1
ATOM 1312 C CA . GLN A 1 166 ? 3.500 13.580 11.031 1.00 95.94 166 GLN A CA 1
ATOM 1313 C C . GLN A 1 166 ? 4.184 13.378 12.385 1.00 95.94 166 GLN A C 1
ATOM 1315 O O . GLN A 1 166 ? 3.463 13.191 13.362 1.00 95.94 166 GLN A O 1
ATOM 1320 N N . GLN A 1 167 ? 5.515 13.459 12.471 1.00 93.75 167 GLN A N 1
ATOM 1321 C CA . GLN A 1 167 ? 6.244 13.369 13.743 1.00 93.75 167 GLN A CA 1
ATOM 1322 C C . GLN A 1 167 ? 5.804 14.475 14.705 1.00 93.75 167 GLN A C 1
ATOM 1324 O O . GLN A 1 167 ? 5.366 14.177 15.811 1.00 93.75 167 GLN A O 1
ATOM 1329 N N . VAL A 1 168 ? 5.766 15.729 14.247 1.00 93.69 168 VAL A N 1
ATOM 1330 C CA . VAL A 1 168 ? 5.262 16.862 15.041 1.00 93.69 168 VAL A CA 1
ATOM 1331 C C . VAL A 1 168 ? 3.837 16.599 15.534 1.00 93.69 168 VAL A C 1
ATOM 1333 O O . VAL A 1 168 ? 3.529 16.807 16.703 1.00 93.69 168 VAL A O 1
ATOM 1336 N N . LYS A 1 169 ? 2.954 16.062 14.682 1.00 93.88 169 LYS A N 1
ATOM 1337 C CA . LYS A 1 169 ? 1.586 15.704 15.096 1.00 93.88 169 LYS A CA 1
ATOM 1338 C C . LYS A 1 169 ? 1.537 14.581 16.132 1.00 93.88 169 LYS A C 1
ATOM 1340 O O . LYS A 1 169 ? 0.611 14.575 16.939 1.00 93.88 169 LYS A O 1
ATOM 1345 N N . CYS A 1 170 ? 2.470 13.630 16.090 1.00 92.69 170 CYS A N 1
ATOM 1346 C CA . CYS A 1 170 ? 2.597 12.580 17.099 1.00 92.69 170 CYS A CA 1
ATOM 1347 C C . CYS A 1 170 ? 2.977 13.192 18.450 1.00 92.69 170 CYS A C 1
ATOM 1349 O O . CYS A 1 170 ? 2.235 13.013 19.412 1.00 92.69 170 CYS A O 1
ATOM 1351 N N . TYR A 1 171 ? 4.038 14.002 18.494 1.00 90.00 171 TYR A N 1
ATOM 1352 C CA . TYR A 1 171 ? 4.492 14.654 19.726 1.00 90.00 171 TYR A CA 1
ATOM 1353 C C . TYR A 1 171 ? 3.455 15.618 20.310 1.00 90.00 171 TYR A C 1
ATOM 1355 O O . TYR A 1 171 ? 3.226 15.612 21.516 1.00 90.00 171 TYR A O 1
ATOM 1363 N N . LEU A 1 172 ? 2.741 16.379 19.472 1.00 89.44 172 LEU A N 1
ATOM 1364 C CA . LEU A 1 172 ? 1.633 17.227 19.929 1.00 89.44 172 LEU A CA 1
ATOM 1365 C C . LEU A 1 172 ? 0.520 16.412 20.603 1.00 89.44 172 LEU A C 1
ATOM 1367 O O . LEU A 1 172 ? -0.029 16.830 21.620 1.00 89.44 172 LEU A O 1
ATOM 1371 N N . GLN A 1 173 ? 0.183 15.246 20.048 1.00 88.62 173 GLN A N 1
ATOM 1372 C CA . GLN A 1 173 ? -0.826 14.368 20.634 1.00 88.62 173 GLN A CA 1
ATOM 1373 C C . GLN A 1 173 ? -0.323 13.702 21.922 1.00 88.62 173 GLN A C 1
ATOM 1375 O O . GLN A 1 173 ? -1.095 13.585 22.868 1.00 88.62 173 GLN A O 1
ATOM 1380 N N . MET A 1 174 ? 0.958 13.323 21.997 1.00 84.94 174 MET A N 1
ATOM 1381 C CA . MET A 1 174 ? 1.570 12.817 23.234 1.00 84.94 174 MET A CA 1
ATOM 1382 C C . MET A 1 174 ? 1.539 13.871 24.336 1.00 84.94 174 MET A C 1
ATOM 1384 O O . MET A 1 174 ? 1.064 13.584 25.429 1.00 84.94 174 MET A O 1
ATOM 1388 N N . ALA A 1 175 ? 1.948 15.107 24.040 1.00 82.44 175 ALA A N 1
ATOM 1389 C CA . ALA A 1 175 ? 1.931 16.209 24.999 1.00 82.44 175 ALA A CA 1
ATOM 1390 C C . ALA A 1 175 ? 0.513 16.522 25.514 1.00 82.44 175 ALA A C 1
ATOM 1392 O O . ALA A 1 175 ? 0.337 16.835 26.691 1.00 82.44 175 ALA A O 1
ATOM 1393 N N . ALA A 1 176 ? -0.506 16.398 24.655 1.00 81.56 176 ALA A N 1
ATOM 1394 C CA . ALA A 1 176 ? -1.904 16.578 25.045 1.00 81.56 176 ALA A CA 1
ATOM 1395 C C . ALA A 1 176 ? -2.420 15.475 25.990 1.00 81.56 176 ALA A C 1
ATOM 1397 O O . ALA A 1 176 ? -3.274 15.752 26.828 1.00 81.56 176 ALA A O 1
ATOM 1398 N N . VAL A 1 177 ? -1.920 14.241 25.859 1.00 76.12 177 VAL A N 1
ATOM 1399 C CA . VAL A 1 177 ? -2.373 13.077 26.646 1.00 76.12 177 VAL A CA 1
ATOM 1400 C C . VAL A 1 177 ? -1.535 12.864 27.916 1.00 76.12 177 VAL A C 1
ATOM 1402 O O . VAL A 1 177 ? -2.078 12.441 28.931 1.00 76.12 177 VAL A O 1
ATOM 1405 N N . MET A 1 178 ? -0.231 13.158 27.884 1.00 65.69 178 MET A N 1
ATOM 1406 C CA . MET A 1 178 ? 0.738 12.815 28.941 1.00 65.69 178 MET A CA 1
ATOM 1407 C C . MET A 1 178 ? 1.376 14.028 29.648 1.00 65.69 178 MET A C 1
ATOM 1409 O O . MET A 1 178 ? 2.131 13.851 30.602 1.00 65.69 178 MET A O 1
ATOM 1413 N N . GLY A 1 179 ? 1.058 15.263 29.241 1.00 60.94 179 GLY A N 1
ATOM 1414 C CA . GLY A 1 179 ? 1.572 16.492 29.862 1.00 60.94 179 GLY A CA 1
ATOM 1415 C C . GLY A 1 179 ? 2.866 17.038 29.231 1.00 60.94 179 GLY A C 1
ATOM 1416 O O . GLY A 1 179 ? 3.451 16.450 28.326 1.00 60.94 179 GLY A O 1
ATOM 1417 N N . LYS A 1 180 ? 3.309 18.219 29.695 1.00 56.94 180 LYS A N 1
ATOM 1418 C CA . LYS A 1 180 ? 4.308 19.091 29.028 1.00 56.94 180 LYS A CA 1
ATOM 1419 C C . LYS A 1 180 ? 5.720 18.506 28.832 1.00 56.94 180 LYS A C 1
ATOM 1421 O O . LYS A 1 180 ? 6.449 19.044 28.004 1.00 56.94 180 LYS A O 1
ATOM 1426 N N . ASN A 1 181 ? 6.114 17.448 29.541 1.00 58.66 181 ASN A N 1
ATOM 1427 C CA . ASN A 1 181 ? 7.511 16.981 29.557 1.00 58.66 181 ASN A CA 1
ATOM 1428 C C . ASN A 1 181 ? 7.983 16.394 28.207 1.00 58.66 181 ASN A C 1
ATOM 1430 O O . ASN A 1 181 ? 9.145 16.552 27.853 1.00 58.66 181 ASN A O 1
ATOM 1434 N N . GLU A 1 182 ? 7.082 15.812 27.410 1.00 57.81 182 GLU A N 1
ATOM 1435 C CA . GLU A 1 182 ? 7.384 15.243 26.077 1.00 57.81 182 GLU A CA 1
ATOM 1436 C C . GLU A 1 182 ? 7.269 16.281 24.938 1.00 57.81 182 GLU A C 1
ATOM 1438 O O . GLU A 1 182 ? 7.716 16.052 23.815 1.00 57.81 182 GLU A O 1
ATOM 1443 N N . CYS A 1 183 ? 6.703 17.466 25.212 1.00 54.66 183 CYS A N 1
ATOM 1444 C CA . CYS A 1 183 ? 6.610 18.561 24.236 1.00 54.66 183 CYS A CA 1
ATOM 1445 C C . CYS A 1 183 ? 7.999 19.062 23.799 1.00 54.66 183 CYS A C 1
ATOM 1447 O O . CYS A 1 183 ? 8.158 19.567 22.689 1.00 54.66 183 CYS A O 1
ATOM 1449 N N . MET A 1 184 ? 8.995 18.907 24.672 1.00 58.53 184 MET A N 1
ATOM 1450 C CA . MET A 1 184 ? 10.370 19.345 24.453 1.00 58.53 184 MET A CA 1
ATOM 1451 C C . MET A 1 184 ? 11.088 18.478 23.405 1.00 58.53 184 MET A C 1
ATOM 1453 O O . MET A 1 184 ? 11.731 19.026 22.520 1.00 58.53 184 MET A O 1
ATOM 1457 N N . GLN A 1 185 ? 10.854 17.157 23.392 1.00 61.28 185 GLN A N 1
ATOM 1458 C CA . GLN A 1 185 ? 11.366 16.262 22.339 1.00 61.28 185 GLN A CA 1
ATOM 1459 C C . GLN A 1 185 ? 10.773 16.599 20.962 1.00 61.28 185 GLN A C 1
ATOM 1461 O O . GLN A 1 185 ? 11.449 16.527 19.939 1.00 61.28 185 GLN A O 1
ATOM 1466 N N . GLY A 1 186 ? 9.499 17.009 20.925 1.00 58.84 186 GLY A N 1
ATOM 1467 C CA . GLY A 1 186 ? 8.866 17.488 19.697 1.00 58.84 186 GLY A CA 1
ATOM 1468 C C . GLY A 1 186 ? 9.494 18.776 19.154 1.00 58.84 186 GLY A C 1
ATOM 1469 O O . GLY A 1 186 ? 9.539 18.943 17.937 1.00 58.84 186 GLY A O 1
ATOM 1470 N N . LEU A 1 187 ? 9.983 19.659 20.034 1.00 61.22 187 LEU A N 1
ATOM 1471 C CA . LEU A 1 187 ? 10.746 20.848 19.646 1.00 61.22 187 LEU A CA 1
ATOM 1472 C C . LEU A 1 187 ? 12.138 20.476 19.119 1.00 61.22 187 LEU A C 1
ATOM 1474 O O . LEU A 1 187 ? 12.513 20.956 18.056 1.00 61.22 187 LEU A O 1
ATOM 1478 N N . GLU A 1 188 ? 12.855 19.570 19.786 1.00 64.25 188 GLU A N 1
ATOM 1479 C CA . GLU A 1 188 ? 14.188 19.119 19.351 1.00 64.25 188 GLU A CA 1
ATOM 1480 C C . GLU A 1 188 ? 14.166 18.494 17.944 1.00 64.25 188 GLU A C 1
ATOM 1482 O O . GLU A 1 188 ? 15.067 18.730 17.145 1.00 64.25 188 GLU A O 1
ATOM 1487 N N . VAL A 1 189 ? 13.104 17.759 17.590 1.00 60.94 189 VAL A N 1
ATOM 1488 C CA . VAL A 1 189 ? 12.913 17.187 16.238 1.00 60.94 189 VAL A CA 1
ATOM 1489 C C . VAL A 1 189 ? 12.601 18.250 15.173 1.00 60.94 189 VAL A C 1
ATOM 1491 O O . VAL A 1 189 ? 12.777 17.992 13.986 1.00 60.94 189 VAL A O 1
ATOM 1494 N N . ILE A 1 190 ? 12.100 19.427 15.561 1.00 59.22 190 ILE A N 1
ATOM 1495 C CA . ILE A 1 190 ? 11.912 20.566 14.643 1.00 59.22 190 ILE A CA 1
ATOM 1496 C C . ILE A 1 190 ? 13.222 21.351 14.481 1.00 59.22 190 ILE A C 1
ATOM 1498 O O . ILE A 1 190 ? 13.451 21.929 13.420 1.00 59.22 190 ILE A O 1
ATOM 1502 N N . GLU A 1 191 ? 14.051 21.393 15.525 1.00 52.16 191 GLU A N 1
ATOM 1503 C CA . GLU A 1 191 ? 15.316 22.137 15.555 1.00 52.16 191 GLU A CA 1
ATOM 1504 C C . GLU A 1 191 ? 16.513 21.374 14.952 1.00 52.16 191 GLU A C 1
ATOM 1506 O O . GLU A 1 191 ? 17.543 21.998 14.690 1.00 52.16 191 GLU A O 1
ATOM 1511 N N . SER A 1 192 ? 16.380 20.064 14.702 1.00 49.69 192 SER A N 1
ATOM 1512 C CA . SER A 1 192 ? 17.396 19.193 14.078 1.00 49.69 192 SER A CA 1
ATOM 1513 C C . SER A 1 192 ? 17.156 18.930 12.591 1.00 49.69 192 SER A C 1
ATOM 1515 O O . SER A 1 192 ? 18.174 18.820 11.867 1.00 49.69 192 SER A O 1
#